Protein AF-A0A4D9D9A6-F1 (afdb_monomer)

Sequence (312 aa):
MAKYTTHWGSDTESYKSGAYDPDHGAHGRTNDDSNHGTYSTADRISDSGGYAAADDISDHSAYDAADYISDHSAYDAADGVSNDGAYDAAHSVSDGDAYDAADGVSNDGAYDAAHSVSDGDAYDAADGVSNDGAYDAAHSVSNDGAYNAADGVSNDGAYDAAHSVSNDGAYNAADGISNDGAYDAADGSSDHGSYSAADSISDHSAYDAADASSSRKSIAESECKASHIGWRVVKVNLFDFSRVGEIPFNSDENTLTSSVVLGNYAYFGTENSGIIVKVNLTDFTRVGNLTLNENERQLWTSVVSEDYAYFG

Mean predicted aligned error: 14.29 Å

Nearest PDB structures (foldseek):
  5awg-assembly2_F  TM=1.872E-01  e=7.764E+00  Escherichia coli K-12

Solvent-accessible surface area (backbone atoms only — not comparable to full-atom values): 13603 Å² total; per-residue (Å²): 134,89,79,91,80,83,87,83,85,87,80,82,79,82,86,78,82,78,83,91,51,100,87,55,79,62,75,44,76,52,85,57,101,50,106,54,54,39,45,15,44,12,79,50,75,39,84,51,59,55,62,27,42,7,63,42,78,33,86,35,27,15,38,8,32,7,33,29,40,18,67,20,35,20,34,16,29,3,37,10,32,17,46,53,19,7,36,6,31,6,32,18,36,14,58,22,34,13,34,10,30,4,37,7,33,17,41,55,19,7,36,6,30,5,32,16,35,14,55,24,37,12,35,14,31,4,37,7,33,17,44,50,21,8,37,5,30,4,38,22,35,13,52,32,36,8,40,21,34,3,38,5,34,14,44,52,20,7,37,6,32,3,35,21,37,14,44,48,23,5,39,17,31,4,40,5,34,8,48,48,20,8,35,6,31,3,35,9,33,15,56,45,27,9,30,7,30,7,41,3,34,7,52,38,42,37,42,47,44,35,39,34,42,36,78,68,43,52,42,57,41,61,48,58,46,40,50,66,68,31,47,59,55,71,43,63,41,81,90,79,71,42,83,73,49,70,41,73,34,55,89,74,54,34,58,75,51,19,61,48,72,59,91,60,31,38,38,35,23,11,29,83,56,14,30,37,38,35,32,34,63,85,82,64,41,82,74,51,72,46,77,52,59,96,90,50,48,47,16,58,39,50,50,74,56,93,99,43,75,49,71,68

Organism: NCBI:txid1027361

pLDDT: mean 84.29, std 19.03, range [24.72, 98.38]

Foldseek 3Di:
DDDDDDDDDDDDDDDDDDDDDPPDEDWDWDDDPDPEETETEFAEEEQDEDEHETEDEEQEEYATEYEYEYQEEYYYEFYYHYAHEYHTEYEYEYQYEYYYEFEYEYANEYHTEYEYEYQYEYEYEFEYEYAAEYATETEYEYAAEYAYEFEYEYANEYHTYAEYEYAAEFHEEYEYEYAHEYETEFEGEYAHEYETEYEYAYCDYYYYYFYTDYVHDYYYYYHYHHVYQADKDWDADPVVRHTDDIDGDDPLQDAFQEWDDDDQWIWTAHAPQRKIWIAGNVVGGTDGIDGDDPPNHGFNYWDDDDPDIDTD

Secondary structure (DSSP, 8-state):
----------------PPPP-TTS----EE---SSS-EEEEEEEEESS---EEEEEEESS-EEEEEEEEESS-EEEEEEEEESS-EEEEEEEEESS-EEEEEEEE-SS-EEEEE--EESS-EEEEEEEEESS-EEEEEEEEESSEEEEEEEEEESS-EEEEEEEEESSEEEEEEEEEESSEEEEEEEEEESS-EEEEE--EESSEEEEEEEEEESS-EEEEE--EE-----EEEEEETTTTEEEEEEE--TTS--EEEEEEETTEEEEEESSS-EEEEEETTTTEEEEEEEPPTT------EEEETTEEEE-

Radius of gyration: 27.76 Å; Cα contacts (8 Å, |Δi|>4): 1052; chains: 1; bounding box: 60×57×84 Å

Structure (mmCIF, N/CA/C/O backbone):
data_AF-A0A4D9D9A6-F1
#
_entry.id   AF-A0A4D9D9A6-F1
#
loop_
_atom_site.group_PDB
_atom_site.id
_atom_site.type_symbol
_atom_site.label_atom_id
_atom_site.label_alt_id
_atom_site.label_comp_id
_atom_site.label_asym_id
_atom_site.label_entity_id
_atom_site.label_seq_id
_atom_site.pdbx_PDB_ins_code
_atom_site.Cartn_x
_atom_site.Cartn_y
_atom_site.Cartn_z
_atom_site.occupancy
_atom_site.B_iso_or_equiv
_atom_site.auth_seq_id
_atom_site.auth_comp_id
_atom_site.auth_asym_id
_atom_site.auth_atom_id
_atom_site.pdbx_PDB_model_num
ATOM 1 N N . MET A 1 1 ? -20.606 -47.339 -29.663 1.00 36.47 1 MET A N 1
ATOM 2 C CA . MET A 1 1 ? -19.226 -46.873 -29.909 1.00 36.47 1 MET A CA 1
ATOM 3 C C . MET A 1 1 ? -19.274 -45.366 -30.034 1.00 36.47 1 MET A C 1
ATOM 5 O O . MET A 1 1 ? -19.842 -44.868 -30.997 1.00 36.47 1 MET A O 1
ATOM 9 N N . ALA A 1 2 ? -18.791 -44.672 -29.007 1.00 26.06 2 ALA A N 1
ATOM 10 C CA . ALA A 1 2 ? -18.658 -43.224 -28.994 1.00 26.06 2 ALA A CA 1
ATOM 11 C C . ALA A 1 2 ? -17.606 -42.782 -30.022 1.00 26.06 2 ALA A C 1
ATOM 13 O O . ALA A 1 2 ? -16.587 -43.455 -30.187 1.00 26.06 2 ALA A O 1
ATOM 14 N N . LYS A 1 3 ? -17.844 -41.653 -30.689 1.00 31.67 3 LYS A N 1
ATOM 15 C CA . LYS A 1 3 ? -16.796 -40.868 -31.341 1.00 31.67 3 LYS A CA 1
ATOM 16 C C . LYS A 1 3 ? -16.928 -39.440 -30.829 1.00 31.67 3 LYS A C 1
ATOM 18 O O . LYS A 1 3 ? -17.928 -38.779 -31.088 1.00 31.67 3 LYS A O 1
ATOM 23 N N . TYR A 1 4 ? -15.942 -39.045 -30.034 1.00 24.72 4 TYR A N 1
ATOM 24 C CA . TYR A 1 4 ? -15.684 -37.670 -29.637 1.00 24.72 4 TYR A CA 1
ATOM 25 C C . TYR A 1 4 ? -15.367 -36.844 -30.887 1.00 24.72 4 TYR A C 1
ATOM 27 O O . TYR A 1 4 ? -14.583 -37.289 -31.724 1.00 24.72 4 TYR A O 1
ATOM 35 N N . THR A 1 5 ? -15.942 -35.649 -30.986 1.00 27.83 5 THR A N 1
ATOM 36 C CA . THR A 1 5 ? -15.423 -34.596 -31.864 1.00 27.83 5 THR A CA 1
ATOM 37 C C . THR A 1 5 ? -15.458 -33.312 -31.056 1.00 27.83 5 THR A C 1
ATOM 39 O O . THR A 1 5 ? -16.532 -32.836 -30.695 1.00 27.83 5 THR A O 1
ATOM 42 N N . THR A 1 6 ? -14.276 -32.843 -30.674 1.00 29.12 6 THR A N 1
ATOM 43 C CA . THR A 1 6 ? -14.061 -31.615 -29.915 1.00 29.12 6 THR A CA 1
ATOM 44 C C . THR A 1 6 ? -14.067 -30.407 -30.848 1.00 29.12 6 THR A C 1
ATOM 46 O O . THR A 1 6 ? -13.734 -30.503 -32.027 1.00 29.12 6 THR A O 1
ATOM 49 N N . HIS A 1 7 ? -14.513 -29.307 -30.255 1.00 27.50 7 HIS A N 1
ATOM 50 C CA . HIS A 1 7 ? -14.745 -27.958 -30.756 1.00 27.50 7 HIS A CA 1
ATOM 51 C C . HIS A 1 7 ? -13.463 -27.260 -31.251 1.00 27.50 7 HIS A C 1
ATOM 53 O O . HIS A 1 7 ? -12.373 -27.678 -30.870 1.00 27.50 7 HIS A O 1
ATOM 59 N N . TRP A 1 8 ? -13.600 -26.229 -32.091 1.00 25.19 8 TRP A N 1
ATOM 60 C CA . TRP A 1 8 ? -13.258 -24.823 -31.791 1.00 25.19 8 TRP A CA 1
ATOM 61 C C . TRP A 1 8 ? -13.328 -23.997 -33.083 1.00 25.19 8 TRP A C 1
ATOM 63 O O . TRP A 1 8 ? -12.665 -24.301 -34.076 1.00 25.19 8 TRP A O 1
ATOM 73 N N . GLY A 1 9 ? -14.229 -23.010 -33.074 1.00 26.42 9 GLY A N 1
ATOM 74 C CA . GLY A 1 9 ? -14.357 -21.994 -34.110 1.00 26.42 9 GLY A CA 1
ATOM 75 C C . GLY A 1 9 ? -13.180 -21.028 -34.042 1.00 26.42 9 GLY A C 1
ATOM 76 O O . GLY A 1 9 ? -12.683 -20.713 -32.968 1.00 26.42 9 GLY A O 1
ATOM 77 N N . SER A 1 10 ? -12.708 -20.630 -35.214 1.00 29.02 10 SER A N 1
ATOM 78 C CA . SER A 1 10 ? -11.672 -19.628 -35.408 1.00 29.02 10 SER A CA 1
ATOM 79 C C . SER A 1 10 ? -12.307 -18.239 -35.385 1.00 29.02 10 SER A C 1
ATOM 81 O O . SER A 1 10 ? -12.843 -17.813 -36.411 1.00 29.02 10 SER A O 1
ATOM 83 N N . ASP A 1 11 ? -1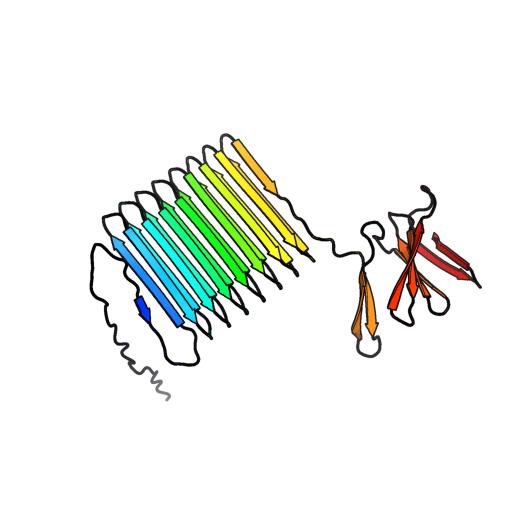2.231 -17.549 -34.252 1.00 27.45 11 ASP A N 1
ATOM 84 C CA . ASP A 1 11 ? -12.428 -16.103 -34.212 1.00 27.45 11 ASP A CA 1
ATOM 85 C C . ASP A 1 11 ? -11.071 -15.452 -34.492 1.00 27.45 11 ASP A C 1
ATOM 87 O O . ASP A 1 11 ? -10.109 -15.566 -33.738 1.00 27.45 11 ASP A O 1
ATOM 91 N N . THR A 1 12 ? -10.953 -14.888 -35.690 1.00 31.16 12 THR A N 1
ATOM 92 C CA . THR A 1 12 ? -9.795 -14.110 -36.125 1.00 31.16 12 THR A CA 1
ATOM 93 C C . THR A 1 12 ? -9.929 -12.695 -35.579 1.00 31.16 12 THR A C 1
ATOM 95 O O . THR A 1 12 ? -10.699 -11.907 -36.133 1.00 31.16 12 THR A O 1
ATOM 98 N N . GLU A 1 13 ? -9.173 -12.365 -34.537 1.00 29.00 13 GLU A N 1
ATOM 99 C CA . GLU A 1 13 ? -8.981 -10.983 -34.103 1.00 29.00 13 GLU A CA 1
ATOM 100 C C . GLU A 1 13 ? -8.089 -10.230 -35.098 1.00 29.00 13 GLU A C 1
ATOM 102 O O . GLU A 1 13 ? -7.047 -10.698 -35.563 1.00 29.00 13 GLU A O 1
ATOM 107 N N . SER A 1 14 ? -8.569 -9.056 -35.499 1.00 27.69 14 SER A N 1
ATOM 108 C CA . SER A 1 14 ? -7.925 -8.164 -36.453 1.00 27.69 14 SER A CA 1
ATOM 109 C C . SER A 1 14 ? -6.948 -7.253 -35.709 1.00 27.69 14 SER A C 1
ATOM 111 O O . SER A 1 14 ? -7.328 -6.153 -35.311 1.00 27.69 14 SER A O 1
ATOM 113 N N . TYR A 1 15 ? -5.681 -7.654 -35.601 1.00 28.83 15 TYR A N 1
ATOM 114 C CA . TYR A 1 15 ? -4.599 -6.759 -35.183 1.00 28.83 15 TYR A CA 1
ATOM 115 C C . TYR A 1 15 ? -4.476 -5.584 -36.165 1.00 28.83 15 TYR A C 1
ATOM 117 O O . TYR A 1 15 ? -4.043 -5.749 -37.309 1.00 28.83 15 TYR A O 1
ATOM 125 N N . LYS A 1 16 ? -4.868 -4.382 -35.735 1.00 30.52 16 LYS A N 1
ATOM 126 C CA . LYS A 1 16 ? -4.509 -3.135 -36.419 1.00 30.52 16 LYS A CA 1
ATOM 127 C C . LYS A 1 16 ? -3.295 -2.539 -35.717 1.00 30.52 16 LYS A C 1
ATOM 129 O O . LYS A 1 16 ? -3.432 -1.853 -34.717 1.00 30.52 16 LYS A O 1
ATOM 134 N N . SER A 1 17 ? -2.116 -2.792 -36.276 1.00 32.53 17 SER A N 1
ATOM 135 C CA . SER A 1 17 ? -0.867 -2.134 -35.893 1.00 32.53 17 SER A CA 1
ATOM 136 C C . SER A 1 17 ? -0.956 -0.623 -36.156 1.00 32.53 17 SER A C 1
ATOM 138 O O . SER A 1 17 ? -1.104 -0.209 -37.314 1.00 32.53 17 SER A O 1
ATOM 140 N N . GLY A 1 18 ? -0.868 0.191 -35.102 1.00 32.41 18 GLY A N 1
ATOM 141 C CA . GLY A 1 18 ? -0.602 1.629 -35.197 1.00 32.41 18 GLY A CA 1
ATOM 142 C C . GLY A 1 18 ? 0.789 1.897 -35.785 1.00 32.41 18 GLY A C 1
ATOM 143 O O . GLY A 1 18 ? 1.691 1.071 -35.672 1.00 32.41 18 GLY A O 1
ATOM 144 N N . ALA A 1 19 ? 0.941 3.013 -36.498 1.00 31.34 19 ALA A N 1
ATOM 145 C CA . ALA A 1 19 ? 2.149 3.359 -37.244 1.00 31.34 19 ALA A CA 1
ATOM 146 C C . ALA A 1 19 ? 3.283 3.886 -36.341 1.00 31.34 19 ALA A C 1
ATOM 148 O O . ALA A 1 19 ? 3.036 4.616 -35.390 1.00 31.34 19 ALA A O 1
ATOM 149 N N . TYR A 1 20 ? 4.514 3.535 -36.716 1.00 37.41 20 TYR A N 1
ATOM 150 C CA . TYR A 1 20 ? 5.794 3.890 -36.094 1.00 37.41 20 TYR A CA 1
ATOM 151 C C . TYR A 1 20 ? 6.149 5.380 -36.287 1.00 37.41 20 TYR A C 1
ATOM 153 O O . TYR A 1 20 ? 6.269 5.828 -37.432 1.00 37.41 20 TYR A O 1
ATOM 161 N N . ASP A 1 21 ? 6.371 6.114 -35.192 1.00 35.38 21 ASP A N 1
ATOM 162 C CA . ASP A 1 21 ? 7.047 7.422 -35.151 1.00 35.38 21 ASP A CA 1
ATOM 163 C C . ASP A 1 21 ? 8.218 7.325 -34.148 1.00 35.38 21 ASP A C 1
ATOM 165 O O . ASP A 1 21 ? 7.978 7.025 -32.981 1.00 35.38 21 ASP A O 1
ATOM 169 N N . PRO A 1 22 ? 9.485 7.495 -34.568 1.00 41.16 22 PRO A N 1
ATOM 170 C CA . PRO A 1 22 ? 10.644 7.283 -33.700 1.00 41.16 22 PRO A CA 1
ATOM 171 C C . PRO A 1 22 ? 10.884 8.393 -32.660 1.00 41.16 22 PRO A C 1
ATOM 173 O O . PRO A 1 22 ? 11.825 8.257 -31.888 1.00 41.16 22 PRO A O 1
ATOM 176 N N . ASP A 1 23 ? 10.078 9.463 -32.630 1.00 39.44 23 ASP A N 1
ATOM 177 C CA . ASP A 1 23 ? 10.219 10.569 -31.660 1.00 39.44 23 ASP A CA 1
ATOM 178 C C . ASP A 1 23 ? 9.015 10.715 -30.699 1.00 39.44 23 ASP A C 1
ATOM 180 O O . ASP A 1 23 ? 9.026 11.588 -29.830 1.00 39.44 23 ASP A O 1
ATOM 184 N N . HIS A 1 24 ? 7.979 9.868 -30.813 1.00 43.25 24 HIS A N 1
ATOM 185 C CA . HIS A 1 24 ? 6.792 9.908 -29.947 1.00 43.25 24 HIS A CA 1
ATOM 186 C C . HIS A 1 24 ? 6.209 8.504 -29.663 1.00 43.25 24 HIS A C 1
ATOM 188 O O . HIS A 1 24 ? 6.226 7.612 -30.505 1.00 43.25 24 HIS A O 1
ATOM 194 N N . GLY A 1 25 ? 5.706 8.317 -28.441 1.00 43.56 25 GLY A N 1
ATOM 195 C CA . GLY A 1 25 ? 5.284 7.065 -27.802 1.00 43.56 25 GLY A CA 1
ATOM 196 C C . GLY A 1 25 ? 4.244 6.253 -28.574 1.00 43.56 25 GLY A C 1
ATOM 197 O O . GLY A 1 25 ? 3.504 6.775 -29.405 1.00 43.56 25 GLY A O 1
ATOM 198 N N . ALA A 1 26 ? 4.192 4.950 -28.300 1.00 46.25 26 ALA A N 1
ATOM 199 C CA . ALA A 1 26 ? 3.296 4.002 -28.949 1.00 46.25 26 ALA A CA 1
ATOM 200 C C . ALA A 1 26 ? 2.201 3.665 -27.948 1.00 46.25 26 ALA A C 1
ATOM 202 O O . ALA A 1 26 ? 2.439 2.901 -27.026 1.00 46.25 26 ALA A O 1
ATOM 203 N N . HIS A 1 27 ? 1.024 4.246 -28.152 1.00 47.03 27 HIS A N 1
ATOM 204 C CA . HIS A 1 27 ? -0.168 3.942 -27.371 1.00 47.03 27 HIS A CA 1
ATOM 205 C C . HIS A 1 27 ? -0.993 2.891 -28.129 1.00 47.03 27 HIS A C 1
ATOM 207 O O . HIS A 1 27 ? -1.500 3.169 -29.224 1.00 47.03 27 HIS A O 1
ATOM 213 N N . GLY A 1 28 ? -1.101 1.680 -27.582 1.00 46.22 28 GLY A N 1
ATOM 214 C CA . GLY A 1 28 ? -1.938 0.603 -28.108 1.00 46.22 28 GLY A CA 1
ATOM 215 C C . GLY A 1 28 ? -3.230 0.465 -27.306 1.00 46.22 28 GLY A C 1
ATOM 216 O O . GLY A 1 28 ? -3.273 -0.320 -26.374 1.00 46.22 28 GLY A O 1
ATOM 217 N N . ARG A 1 29 ? -4.292 1.196 -27.678 1.00 46.06 29 ARG A N 1
ATOM 218 C CA . ARG A 1 29 ? -5.624 1.051 -27.057 1.00 46.06 29 ARG A CA 1
ATOM 219 C C . ARG A 1 29 ? -6.496 0.067 -27.830 1.00 46.06 29 ARG A C 1
ATOM 221 O O . ARG A 1 29 ? -6.728 0.267 -29.030 1.00 46.06 29 ARG A O 1
ATOM 228 N N . THR A 1 30 ? -7.038 -0.943 -27.152 1.00 49.41 30 THR A N 1
ATOM 229 C CA . THR A 1 30 ? -8.137 -1.766 -27.673 1.00 49.41 30 THR A CA 1
ATOM 230 C C . THR A 1 30 ? -9.400 -1.533 -26.851 1.00 49.41 30 THR A C 1
ATOM 232 O O . THR A 1 30 ? -9.606 -2.160 -25.821 1.00 49.41 30 THR A O 1
ATOM 235 N N . ASN A 1 31 ? -10.276 -0.646 -27.330 1.00 44.31 31 ASN A N 1
ATOM 236 C CA . ASN A 1 31 ? -11.609 -0.476 -26.754 1.00 44.31 31 ASN A CA 1
ATOM 237 C C . ASN A 1 31 ? -12.503 -1.635 -27.228 1.00 44.31 31 ASN A C 1
ATOM 239 O O . ASN A 1 31 ? -12.842 -1.696 -28.415 1.00 44.31 31 ASN A O 1
ATOM 243 N N . ASP A 1 32 ? -12.899 -2.534 -26.327 1.00 44.94 32 ASP A N 1
ATOM 244 C CA . ASP A 1 32 ? -14.045 -3.416 -26.556 1.00 44.94 32 ASP A CA 1
ATOM 245 C C . ASP A 1 32 ? -15.310 -2.677 -26.078 1.00 44.94 32 ASP A C 1
ATOM 247 O O . ASP A 1 32 ? -15.463 -2.393 -24.895 1.00 44.94 32 ASP A O 1
ATOM 251 N N . ASP A 1 33 ? -16.214 -2.318 -26.998 1.00 45.84 33 ASP A N 1
ATOM 252 C CA . ASP A 1 33 ? -17.513 -1.661 -26.726 1.00 45.84 33 ASP A CA 1
ATOM 253 C C . ASP A 1 33 ? -18.531 -2.637 -26.075 1.00 45.84 33 ASP A C 1
ATOM 255 O O . ASP A 1 33 ? -19.725 -2.666 -26.403 1.00 45.84 33 ASP A O 1
ATOM 259 N N . SER A 1 34 ? -18.064 -3.480 -25.160 1.00 48.69 34 SER A N 1
ATOM 260 C CA . SER A 1 34 ? -18.838 -4.509 -24.477 1.00 48.69 34 SER A CA 1
ATOM 261 C C . SER A 1 34 ? -18.836 -4.221 -22.976 1.00 48.69 34 SER A C 1
ATOM 263 O O . SER A 1 34 ? -17.950 -3.559 -22.469 1.00 48.69 34 SER A O 1
ATOM 265 N N . ASN A 1 35 ? -19.842 -4.697 -22.244 1.00 52.25 35 ASN A N 1
ATOM 266 C CA . ASN A 1 35 ? -20.004 -4.566 -20.784 1.00 52.25 35 ASN A CA 1
ATOM 267 C C . ASN A 1 35 ? -18.933 -5.375 -19.996 1.00 52.25 35 ASN A C 1
ATOM 269 O O . ASN A 1 35 ? -19.265 -6.193 -19.138 1.00 52.25 35 ASN A O 1
ATOM 273 N N . HIS A 1 36 ? -17.671 -5.234 -20.383 1.00 64.31 36 HIS A N 1
ATOM 274 C CA . HIS A 1 36 ? -16.475 -5.938 -19.943 1.00 64.31 36 HIS A CA 1
ATOM 275 C C . HIS A 1 36 ? -15.321 -4.924 -19.925 1.00 64.31 36 HIS A C 1
ATOM 277 O O . HIS A 1 36 ? -15.386 -3.923 -20.633 1.00 64.31 36 HIS A O 1
ATOM 283 N N . GLY A 1 37 ? -14.316 -5.153 -19.076 1.00 71.25 37 GLY A N 1
ATOM 284 C CA . GLY A 1 37 ? -13.206 -4.218 -18.883 1.00 71.25 37 GLY A CA 1
ATOM 285 C C . GLY A 1 37 ? -12.420 -3.890 -20.157 1.00 71.25 37 GLY A C 1
ATOM 286 O O . GLY A 1 37 ? -12.541 -4.573 -21.177 1.00 71.25 37 GLY A O 1
ATOM 287 N N . THR A 1 38 ? -11.622 -2.833 -20.086 1.00 82.25 38 THR A N 1
ATOM 288 C CA . THR A 1 38 ? -10.798 -2.320 -21.180 1.00 82.25 38 THR A CA 1
ATOM 289 C C . THR A 1 38 ? -9.329 -2.697 -20.986 1.00 82.25 38 THR A C 1
ATOM 291 O O . THR A 1 38 ? -8.916 -3.025 -19.879 1.00 82.25 38 THR A O 1
ATOM 294 N N . TYR A 1 39 ? -8.565 -2.719 -22.082 1.00 84.69 39 TYR A N 1
ATOM 295 C CA . TYR A 1 39 ? -7.166 -3.149 -22.084 1.00 84.69 39 TYR A CA 1
ATOM 296 C C . TYR A 1 39 ? -6.299 -2.157 -22.872 1.00 84.69 39 TYR A C 1
ATOM 298 O O . TYR A 1 39 ? -6.564 -1.913 -24.063 1.00 84.69 39 TYR A O 1
ATOM 306 N N . SER A 1 40 ? -5.236 -1.656 -22.243 1.00 87.44 40 SER A N 1
ATOM 307 C CA . SER A 1 40 ? -4.168 -0.877 -22.877 1.00 87.44 40 SER A CA 1
ATOM 308 C C . SER A 1 40 ? -2.847 -1.614 -22.702 1.00 87.44 40 SER A C 1
ATOM 310 O O . SER A 1 40 ? -2.479 -2.014 -21.605 1.00 87.44 40 SER A O 1
ATOM 312 N N . THR A 1 41 ? -2.123 -1.836 -23.796 1.00 88.31 41 THR A N 1
ATOM 313 C CA . THR A 1 41 ? -0.840 -2.554 -23.736 1.00 88.31 41 THR A CA 1
ATOM 314 C C . THR A 1 41 ? 0.219 -1.854 -24.568 1.00 88.31 41 THR A C 1
ATOM 316 O O . THR A 1 41 ? -0.051 -1.471 -25.717 1.00 88.31 41 THR A O 1
ATOM 319 N N . ALA A 1 42 ? 1.432 -1.752 -24.035 1.00 88.62 42 ALA A N 1
ATOM 320 C CA . ALA A 1 42 ? 2.583 -1.174 -24.707 1.00 88.62 42 ALA A CA 1
ATOM 321 C C . ALA A 1 42 ? 3.818 -2.081 -24.569 1.00 88.62 42 ALA A C 1
ATOM 323 O O . ALA A 1 42 ? 4.606 -1.918 -23.651 1.00 88.62 42 ALA A O 1
ATOM 324 N N . ASP A 1 43 ? 4.019 -2.972 -25.545 1.00 90.06 43 ASP A N 1
ATOM 325 C CA . ASP A 1 43 ? 5.186 -3.866 -25.586 1.00 90.06 43 ASP A CA 1
ATOM 326 C C . ASP A 1 43 ? 6.255 -3.347 -26.556 1.00 90.06 43 ASP A C 1
ATOM 328 O O . ASP A 1 43 ? 5.969 -3.035 -27.726 1.00 90.06 43 ASP A O 1
ATOM 332 N N . ARG A 1 44 ? 7.514 -3.296 -26.116 1.00 84.56 44 ARG A N 1
ATOM 333 C CA . ARG A 1 44 ? 8.633 -2.775 -26.906 1.00 84.56 44 ARG A CA 1
ATOM 334 C C . ARG A 1 44 ? 9.926 -3.571 -26.685 1.00 84.56 44 ARG A C 1
ATOM 336 O O . ARG A 1 44 ? 10.222 -4.068 -25.610 1.00 84.56 44 ARG A O 1
ATOM 343 N N . ILE A 1 45 ? 10.739 -3.655 -27.739 1.00 88.00 45 ILE A N 1
ATOM 344 C CA . ILE A 1 45 ? 12.114 -4.175 -27.682 1.00 88.00 45 ILE A CA 1
ATOM 345 C C . ILE A 1 45 ? 12.987 -3.271 -28.552 1.00 88.00 45 ILE A C 1
ATOM 347 O O . ILE A 1 45 ? 12.625 -3.012 -29.706 1.00 88.00 45 ILE A O 1
ATOM 351 N N . SER A 1 46 ? 14.107 -2.775 -28.027 1.00 84.44 46 SER A N 1
ATOM 352 C CA . SER A 1 46 ? 14.926 -1.769 -28.715 1.00 84.44 46 SER A CA 1
ATOM 353 C C . SER A 1 46 ? 16.406 -1.820 -28.333 1.00 84.44 46 SER A C 1
ATOM 355 O O . SER A 1 46 ? 16.755 -1.976 -27.176 1.00 84.44 46 SER A O 1
ATOM 357 N N . ASP A 1 47 ? 17.298 -1.558 -29.290 1.00 84.19 47 ASP A N 1
ATOM 358 C CA . ASP A 1 47 ? 18.743 -1.432 -29.021 1.00 84.19 47 ASP A CA 1
ATOM 359 C C . ASP A 1 47 ? 19.121 -0.024 -28.493 1.00 84.19 47 ASP A C 1
ATOM 361 O O . ASP A 1 47 ? 20.297 0.307 -28.324 1.00 84.19 47 ASP A O 1
ATOM 365 N N . SER A 1 48 ? 18.135 0.857 -28.310 1.00 84.06 48 SER A N 1
ATOM 366 C CA . SER A 1 48 ? 18.300 2.237 -27.842 1.00 84.06 48 SER A CA 1
ATOM 367 C C . SER A 1 48 ? 17.296 2.576 -26.753 1.00 84.06 48 SER A C 1
ATOM 369 O O . SER A 1 48 ? 16.173 2.078 -26.791 1.00 84.06 48 SER A O 1
ATOM 371 N N . GLY A 1 49 ? 17.656 3.505 -25.864 1.00 78.94 49 GLY A N 1
ATOM 372 C CA . GLY A 1 49 ? 16.771 3.905 -24.775 1.00 78.94 49 GLY A CA 1
ATOM 373 C C . GLY A 1 49 ? 15.455 4.509 -25.264 1.00 78.94 49 GLY A C 1
ATOM 374 O O . GLY A 1 49 ? 15.389 5.106 -26.343 1.00 78.94 49 GLY A O 1
ATOM 375 N N . GLY A 1 50 ? 14.397 4.324 -24.484 1.00 82.19 50 GLY A N 1
ATOM 376 C CA . GLY A 1 50 ? 13.032 4.676 -24.872 1.00 82.19 50 GLY A CA 1
ATOM 377 C C . GLY A 1 50 ? 12.038 4.445 -23.741 1.00 82.19 50 GLY A C 1
ATOM 378 O O . GLY A 1 50 ? 12.452 4.203 -22.618 1.00 82.19 50 GLY A O 1
ATOM 379 N N . TYR A 1 51 ? 10.747 4.552 -24.045 1.00 85.75 51 TYR A N 1
ATOM 380 C CA . TYR A 1 51 ? 9.686 4.499 -23.039 1.00 85.75 51 TYR A CA 1
ATOM 381 C C . TYR A 1 51 ? 8.469 3.701 -23.521 1.00 85.75 51 TYR A C 1
ATOM 383 O O . TYR A 1 51 ? 8.087 3.886 -24.680 1.00 85.75 51 TYR A O 1
ATOM 391 N N . ALA A 1 52 ? 7.834 2.861 -22.708 1.00 89.31 52 ALA A N 1
ATOM 392 C CA . ALA A 1 52 ? 6.505 2.312 -22.985 1.00 89.31 52 ALA A CA 1
ATOM 393 C C . ALA A 1 52 ? 5.478 2.887 -21.997 1.00 89.31 52 ALA A C 1
ATOM 395 O O . ALA A 1 52 ? 5.800 3.205 -20.863 1.00 89.31 52 ALA A O 1
ATOM 396 N N . ALA A 1 53 ? 4.255 3.134 -22.468 1.00 91.00 53 ALA A N 1
ATOM 397 C CA . ALA A 1 53 ? 3.204 3.721 -21.639 1.00 91.00 53 ALA A CA 1
ATOM 398 C C . ALA A 1 53 ? 1.842 3.154 -22.036 1.00 91.00 53 ALA A C 1
ATOM 400 O O . ALA A 1 53 ? 1.469 3.216 -23.221 1.00 91.00 53 ALA A O 1
ATOM 401 N N . ALA A 1 54 ? 1.122 2.618 -21.060 1.00 89.75 54 ALA A N 1
ATOM 402 C CA . ALA A 1 54 ? -0.215 2.076 -21.204 1.00 89.75 54 ALA A CA 1
ATOM 403 C C . ALA A 1 54 ? -1.159 2.806 -20.246 1.00 89.75 54 ALA A C 1
ATOM 405 O O . ALA A 1 54 ? -1.002 2.698 -19.044 1.00 89.75 54 ALA A O 1
ATOM 406 N N . ASP A 1 55 ? -2.142 3.529 -20.790 1.00 89.50 55 ASP A N 1
ATOM 407 C CA . ASP A 1 55 ? -3.106 4.252 -19.950 1.00 89.50 55 ASP A CA 1
ATOM 408 C C . ASP A 1 55 ? -4.533 4.085 -20.461 1.00 89.50 55 ASP A C 1
ATOM 410 O O . ASP A 1 55 ? -4.795 4.269 -21.675 1.00 89.50 55 ASP A O 1
ATOM 414 N N . ASP A 1 56 ? -5.455 3.859 -19.527 1.00 82.44 56 ASP A N 1
ATOM 415 C CA . ASP A 1 56 ? -6.877 3.745 -19.799 1.00 82.44 56 ASP A CA 1
ATOM 416 C C . ASP A 1 56 ? -7.798 4.304 -18.703 1.00 82.44 56 ASP A C 1
ATOM 418 O O . ASP A 1 56 ? -7.467 4.452 -17.530 1.00 82.44 56 ASP A O 1
ATOM 422 N N . ILE A 1 57 ? -9.010 4.670 -19.125 1.00 86.94 57 ILE A N 1
ATOM 423 C CA . ILE A 1 57 ? -10.070 5.149 -18.234 1.00 86.94 57 ILE A CA 1
ATOM 424 C C . ILE A 1 57 ? -11.360 4.431 -18.598 1.00 86.94 57 ILE A C 1
ATOM 426 O O . ILE A 1 57 ? -11.871 4.584 -19.713 1.00 86.94 57 ILE A O 1
ATOM 430 N N . SER A 1 58 ? -11.934 3.719 -17.634 1.00 85.12 58 SER A N 1
ATOM 431 C CA . SER A 1 58 ? -13.077 2.844 -17.859 1.00 85.12 58 SER A CA 1
ATOM 432 C C . SER A 1 58 ? -14.155 2.988 -16.787 1.00 85.12 58 SER A C 1
ATOM 434 O O . SER A 1 58 ? -13.891 3.164 -15.602 1.00 85.12 58 SER A O 1
ATOM 436 N N . ASP A 1 59 ? -15.417 2.888 -17.210 1.00 84.56 59 ASP A N 1
ATOM 437 C CA . ASP A 1 59 ? -16.542 2.727 -16.279 1.00 84.56 59 ASP A CA 1
ATOM 438 C C . ASP A 1 59 ? -16.638 1.286 -15.742 1.00 84.56 59 ASP A C 1
ATOM 440 O O . ASP A 1 59 ? -17.418 1.033 -14.827 1.00 84.56 59 ASP A O 1
ATOM 444 N N . HIS A 1 60 ? -15.868 0.367 -16.328 1.00 86.38 60 HIS A N 1
ATOM 445 C CA . HIS A 1 60 ? -15.664 -1.023 -15.924 1.00 86.38 60 HIS A CA 1
ATOM 446 C C . HIS A 1 60 ? -14.187 -1.232 -15.585 1.00 86.38 60 HIS A C 1
ATOM 448 O O . HIS A 1 60 ? -13.448 -0.255 -15.520 1.00 86.38 60 HIS A O 1
ATOM 454 N N . SER A 1 61 ? -13.722 -2.466 -15.378 1.00 88.38 61 SER A N 1
ATOM 455 C CA . SER A 1 61 ? -12.304 -2.713 -15.078 1.00 88.38 61 SER A CA 1
ATOM 456 C C . SER A 1 61 ? -11.373 -2.135 -16.159 1.00 88.38 61 SER A C 1
ATOM 458 O O . SER A 1 61 ? -11.719 -2.185 -17.341 1.00 88.38 61 SER A O 1
ATOM 460 N N . ALA A 1 62 ? -10.227 -1.592 -15.759 1.00 89.94 62 ALA A N 1
ATOM 461 C CA . ALA A 1 62 ? -9.128 -1.156 -16.618 1.00 89.94 62 ALA A CA 1
ATOM 462 C C . ALA A 1 62 ? -7.933 -2.093 -16.397 1.00 89.94 62 ALA A C 1
ATOM 464 O O . ALA A 1 62 ? -7.700 -2.531 -15.272 1.00 89.94 62 ALA A O 1
ATOM 465 N N . TYR A 1 63 ? -7.243 -2.455 -17.475 1.00 91.62 63 TYR A N 1
ATOM 466 C CA . TYR A 1 63 ? -6.098 -3.360 -17.455 1.00 91.62 63 TYR A CA 1
ATOM 467 C C . TYR A 1 63 ? -4.979 -2.763 -18.303 1.00 91.62 63 TYR A C 1
ATOM 469 O O . TYR A 1 63 ? -5.008 -2.906 -19.534 1.00 91.62 63 TYR A O 1
ATOM 477 N N . ASP A 1 64 ? -4.000 -2.142 -17.653 1.00 93.38 64 ASP A N 1
ATOM 478 C CA . ASP A 1 64 ? -2.926 -1.432 -18.332 1.00 93.38 64 ASP A CA 1
ATOM 479 C C . ASP A 1 64 ? -1.576 -2.117 -18.103 1.00 93.38 64 ASP A C 1
ATOM 481 O O . ASP A 1 64 ? -1.200 -2.472 -16.990 1.00 93.38 64 ASP A O 1
ATOM 485 N N . ALA A 1 65 ? -0.856 -2.394 -19.194 1.00 94.50 65 ALA A N 1
ATOM 486 C CA . ALA A 1 65 ? 0.417 -3.106 -19.133 1.00 94.50 65 ALA A CA 1
ATOM 487 C C . ALA A 1 65 ? 1.472 -2.506 -20.067 1.00 94.50 65 ALA A C 1
ATOM 489 O O . ALA A 1 65 ? 1.260 -2.407 -21.280 1.00 94.50 65 ALA A O 1
ATOM 490 N N . ALA A 1 66 ? 2.632 -2.162 -19.520 1.00 93.69 66 ALA A N 1
ATOM 491 C CA . ALA A 1 66 ? 3.799 -1.699 -20.260 1.00 93.69 66 ALA A CA 1
ATOM 492 C C . ALA A 1 66 ? 4.975 -2.670 -20.054 1.00 93.69 66 ALA A C 1
ATOM 494 O O . ALA A 1 66 ? 5.264 -3.056 -18.924 1.00 93.69 66 ALA A O 1
ATOM 495 N N . ASP A 1 67 ? 5.609 -3.092 -21.152 1.00 94.56 67 ASP A N 1
ATOM 496 C CA . ASP A 1 67 ? 6.777 -3.986 -21.141 1.00 94.56 67 ASP A CA 1
ATOM 497 C C . ASP A 1 67 ? 7.842 -3.486 -22.125 1.00 94.56 67 ASP A C 1
ATOM 499 O O . ASP A 1 67 ? 7.595 -3.387 -23.339 1.00 94.56 67 ASP A O 1
ATOM 503 N N . TYR A 1 68 ? 9.043 -3.193 -21.626 1.00 90.06 68 TYR A N 1
ATOM 504 C CA . TYR A 1 68 ? 10.144 -2.699 -22.433 1.00 90.06 68 TYR A CA 1
ATOM 505 C C . TYR A 1 68 ? 11.488 -3.350 -22.132 1.00 90.06 68 TYR A C 1
ATOM 507 O O . TYR A 1 68 ? 12.092 -3.211 -21.070 1.00 90.06 68 TYR A O 1
ATOM 515 N N . ILE A 1 69 ? 12.038 -3.983 -23.169 1.00 92.12 69 ILE A N 1
ATOM 516 C CA . ILE A 1 69 ? 13.380 -4.565 -23.140 1.00 92.12 69 ILE A CA 1
ATOM 517 C C . ILE A 1 69 ? 14.337 -3.703 -23.963 1.00 92.12 69 ILE A C 1
ATOM 519 O O . ILE A 1 69 ? 14.089 -3.449 -25.150 1.00 92.12 69 ILE A O 1
ATOM 523 N N . SER A 1 70 ? 15.457 -3.289 -23.368 1.00 90.69 70 SER A N 1
ATOM 524 C CA . SER A 1 70 ? 16.415 -2.405 -24.026 1.00 90.69 70 SER A CA 1
ATOM 525 C C . SER A 1 70 ? 17.886 -2.663 -23.671 1.00 90.69 70 SER A C 1
ATOM 527 O O . SER A 1 70 ? 18.243 -2.897 -22.526 1.00 90.69 70 SER A O 1
ATOM 529 N N . ASP A 1 71 ? 18.783 -2.527 -24.656 1.00 91.06 71 ASP A N 1
ATOM 530 C CA . ASP A 1 71 ? 20.251 -2.560 -24.447 1.00 91.06 71 ASP A CA 1
ATOM 531 C C . ASP A 1 71 ? 20.795 -1.227 -23.852 1.00 91.06 71 ASP A C 1
ATOM 533 O O . ASP A 1 71 ? 21.998 -0.986 -23.757 1.00 91.06 71 ASP A O 1
ATOM 537 N N . HIS A 1 72 ? 19.900 -0.293 -23.542 1.00 91.38 72 HIS A N 1
ATOM 538 C CA . HIS A 1 72 ? 20.123 1.022 -22.928 1.00 91.38 72 HIS A CA 1
ATOM 539 C C . HIS A 1 72 ? 18.944 1.311 -21.985 1.00 91.38 72 HIS A C 1
ATOM 541 O O . HIS A 1 72 ? 18.046 0.488 -21.888 1.00 91.38 72 HIS A O 1
ATOM 547 N N . SER A 1 73 ? 18.859 2.500 -21.382 1.00 91.94 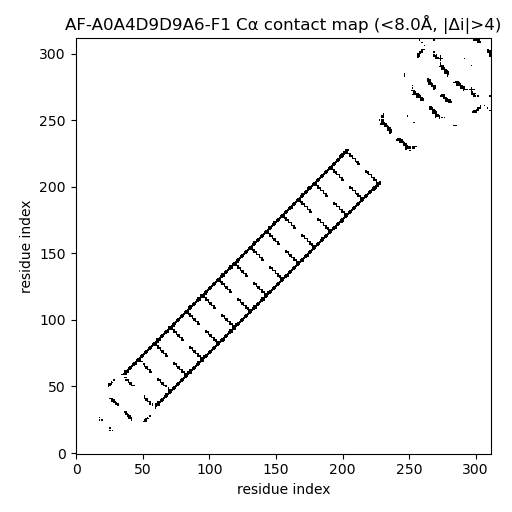73 SER A N 1
ATOM 548 C CA . SER A 1 73 ? 17.816 2.788 -20.391 1.00 91.94 73 SER A CA 1
ATOM 549 C C . SER A 1 73 ? 16.368 2.537 -20.857 1.00 91.94 73 SER A C 1
ATOM 551 O O . SER A 1 73 ? 15.994 2.940 -21.965 1.00 91.94 73 SER A O 1
ATOM 553 N N . ALA A 1 74 ? 15.561 1.928 -19.989 1.00 92.88 74 ALA A N 1
ATOM 554 C CA . ALA A 1 74 ? 14.152 1.593 -20.195 1.00 92.88 74 ALA A CA 1
ATOM 555 C C . ALA A 1 74 ? 13.256 2.348 -19.197 1.00 92.88 74 ALA A C 1
ATOM 557 O O . ALA A 1 74 ? 13.699 2.660 -18.092 1.00 92.88 74 ALA A O 1
ATOM 558 N N . TYR A 1 75 ? 12.041 2.696 -19.628 1.00 93.50 75 TYR A N 1
ATOM 559 C CA . TYR A 1 75 ? 11.081 3.479 -18.851 1.00 93.50 75 TYR A CA 1
ATOM 560 C C . TYR A 1 75 ? 9.658 3.001 -19.151 1.00 93.50 75 TYR A C 1
ATOM 562 O O . TYR A 1 75 ? 9.166 3.306 -20.241 1.00 93.50 75 TYR A O 1
ATOM 570 N N . ASP A 1 76 ? 8.991 2.349 -18.207 1.00 93.44 76 ASP A N 1
ATOM 571 C CA . ASP A 1 76 ? 7.615 1.888 -18.376 1.00 93.44 76 ASP A CA 1
ATOM 572 C C . ASP A 1 76 ? 6.652 2.536 -17.387 1.00 93.44 76 ASP A C 1
ATOM 574 O O . ASP A 1 76 ? 6.981 2.786 -16.230 1.00 93.44 76 ASP A O 1
ATOM 578 N N . ALA A 1 77 ? 5.453 2.844 -17.875 1.00 94.94 77 ALA A N 1
ATOM 579 C CA . ALA A 1 77 ? 4.364 3.393 -17.079 1.00 94.94 77 ALA A CA 1
ATOM 580 C C . ALA A 1 77 ? 3.042 2.702 -17.430 1.00 94.94 77 ALA A C 1
ATOM 582 O O . ALA A 1 77 ? 2.728 2.538 -18.617 1.00 94.94 77 ALA A O 1
ATOM 583 N N . ALA A 1 78 ? 2.280 2.311 -16.416 1.00 95.38 78 ALA A N 1
ATOM 584 C CA . ALA A 1 78 ? 0.933 1.781 -16.559 1.00 95.38 78 ALA A CA 1
ATOM 585 C C . ALA A 1 78 ? -0.020 2.547 -15.630 1.00 95.38 78 ALA A C 1
ATOM 587 O O . ALA A 1 78 ? 0.160 2.495 -14.420 1.00 95.38 78 ALA A O 1
ATOM 588 N N . ASP A 1 79 ? -1.015 3.234 -16.198 1.00 94.69 79 ASP A N 1
ATOM 589 C CA . ASP A 1 79 ? -1.893 4.145 -15.452 1.00 94.69 79 ASP A CA 1
ATOM 590 C C . ASP A 1 79 ? -3.380 3.856 -15.736 1.00 94.69 79 ASP A C 1
ATOM 592 O O . ASP A 1 79 ? -3.907 4.241 -16.793 1.00 94.69 79 ASP A O 1
ATOM 596 N N . GLY A 1 80 ? -4.090 3.278 -14.767 1.00 90.56 80 GLY A N 1
ATOM 597 C CA . GLY A 1 80 ? -5.475 2.843 -14.919 1.00 90.56 80 GLY A CA 1
ATOM 598 C C . GLY A 1 80 ? -6.456 3.576 -14.009 1.00 90.56 80 GLY A C 1
ATOM 599 O O . GLY A 1 80 ? -6.284 3.702 -12.798 1.00 90.56 80 GLY A O 1
ATOM 600 N N . VAL A 1 81 ? -7.580 4.035 -14.574 1.00 92.31 81 VAL A N 1
ATOM 601 C CA . VAL A 1 81 ? -8.698 4.587 -13.783 1.00 92.31 81 VAL A CA 1
ATOM 602 C C . VAL A 1 81 ? -9.993 3.843 -14.073 1.00 92.31 81 VAL A C 1
ATOM 604 O O . VAL A 1 81 ? -10.472 3.817 -15.208 1.00 92.31 81 VAL A O 1
ATOM 607 N N . SER A 1 82 ? -10.619 3.295 -13.033 1.00 92.19 82 SER A N 1
ATOM 608 C CA . SER A 1 82 ? -11.787 2.426 -13.155 1.00 92.19 82 SER A CA 1
ATOM 609 C C . SER A 1 82 ? -12.863 2.682 -12.092 1.00 92.19 82 SER A C 1
ATOM 611 O O . SER A 1 82 ? -12.594 3.220 -11.023 1.00 92.19 82 SER A O 1
ATOM 613 N N . ASN A 1 83 ? -14.108 2.262 -12.350 1.00 87.12 83 ASN A N 1
ATOM 614 C CA . ASN A 1 83 ? -15.078 2.055 -11.269 1.00 87.12 83 ASN A CA 1
ATOM 615 C C . ASN A 1 83 ? -15.031 0.635 -10.676 1.00 87.12 83 ASN A C 1
ATOM 617 O O . ASN A 1 83 ? -15.295 0.512 -9.488 1.00 87.12 83 ASN A O 1
ATOM 621 N N . ASP A 1 84 ? -14.719 -0.402 -11.463 1.00 88.38 84 ASP A N 1
ATOM 622 C CA . ASP A 1 84 ? -14.828 -1.817 -11.051 1.00 88.38 84 ASP A CA 1
ATOM 623 C C . ASP A 1 84 ? -13.461 -2.457 -10.697 1.00 88.38 84 ASP A C 1
ATOM 625 O O . ASP A 1 84 ? -13.412 -3.505 -10.064 1.00 88.38 84 ASP A O 1
ATOM 629 N N . GLY A 1 85 ? -12.332 -1.915 -11.156 1.00 90.19 85 GLY A N 1
ATOM 630 C CA . GLY A 1 85 ? -11.001 -2.477 -10.889 1.00 90.19 85 GLY A CA 1
ATOM 631 C C . GLY A 1 85 ? -9.920 -1.877 -11.785 1.00 90.19 85 GLY A C 1
ATOM 632 O O . GLY A 1 85 ? -10.071 -1.959 -13.000 1.00 90.19 85 GLY A O 1
ATOM 633 N N . ALA A 1 86 ? -8.864 -1.300 -11.217 1.00 95.56 86 ALA A N 1
ATOM 634 C CA . ALA A 1 86 ? -7.658 -0.886 -11.939 1.00 95.56 86 ALA A CA 1
ATOM 635 C C . ALA A 1 86 ? -6.569 -1.949 -11.727 1.00 95.56 86 ALA A C 1
ATOM 637 O O . ALA A 1 86 ? -6.470 -2.506 -10.630 1.00 95.56 86 ALA A O 1
ATOM 638 N N . TYR A 1 87 ? -5.853 -2.303 -12.790 1.00 96.75 87 TYR A N 1
ATOM 639 C CA . TYR A 1 87 ? -4.894 -3.404 -12.809 1.00 96.75 87 TYR A CA 1
ATOM 640 C C . TYR A 1 87 ? -3.708 -3.006 -13.677 1.00 96.75 87 TYR A C 1
ATOM 642 O O . TYR A 1 87 ? -3.723 -3.274 -14.886 1.00 96.75 87 TYR A O 1
ATOM 650 N N . ASP A 1 88 ? -2.701 -2.413 -13.048 1.00 97.69 88 ASP A N 1
ATOM 651 C CA . ASP A 1 88 ? -1.652 -1.702 -13.759 1.00 97.69 88 ASP A CA 1
ATOM 652 C C . ASP A 1 88 ? -0.292 -2.367 -13.527 1.00 97.69 88 ASP A C 1
ATOM 654 O O . ASP A 1 88 ? 0.092 -2.718 -12.410 1.00 97.69 88 ASP A O 1
ATOM 658 N N . ALA A 1 89 ? 0.422 -2.648 -14.618 1.00 97.69 89 ALA A N 1
ATOM 659 C CA . ALA A 1 89 ? 1.675 -3.392 -14.581 1.00 97.69 89 ALA A CA 1
ATOM 660 C C . ALA A 1 89 ? 2.739 -2.782 -15.500 1.00 97.69 89 ALA A C 1
ATOM 662 O O . ALA A 1 89 ? 2.573 -2.760 -16.720 1.00 97.69 89 ALA A O 1
ATOM 663 N N . ALA A 1 90 ? 3.866 -2.369 -14.930 1.00 97.25 90 ALA A N 1
ATOM 664 C CA . ALA A 1 90 ? 5.029 -1.877 -15.665 1.00 97.25 90 ALA A CA 1
ATOM 665 C C . ALA A 1 90 ? 6.231 -2.810 -15.458 1.00 97.25 90 ALA A C 1
ATOM 667 O O . ALA A 1 90 ? 6.488 -3.263 -14.339 1.00 97.25 90 ALA A O 1
ATOM 668 N N . HIS A 1 91 ? 6.936 -3.146 -16.542 1.00 97.50 91 HIS A N 1
ATOM 669 C CA . HIS A 1 91 ? 8.037 -4.103 -16.499 1.00 97.50 91 HIS A CA 1
ATOM 670 C C . HIS A 1 91 ? 9.155 -3.793 -17.504 1.00 97.50 91 HIS A C 1
ATOM 672 O O . HIS A 1 91 ? 9.058 -4.107 -18.692 1.00 97.50 91 HIS A O 1
ATOM 678 N N . SER A 1 92 ? 10.298 -3.353 -16.992 1.00 95.31 92 SER A N 1
ATOM 679 C CA . SER A 1 92 ? 11.491 -3.057 -17.778 1.00 95.31 92 SER A CA 1
ATOM 680 C C . SER A 1 92 ? 12.608 -4.085 -17.596 1.00 95.31 92 SER A C 1
ATOM 682 O O . SER A 1 92 ? 12.920 -4.549 -16.496 1.00 95.31 92 SER A O 1
ATOM 684 N N . VAL A 1 93 ? 13.329 -4.369 -18.687 1.00 95.81 93 VAL A N 1
ATOM 685 C CA . VAL A 1 93 ? 14.636 -5.051 -18.649 1.00 95.81 93 VAL A CA 1
ATOM 686 C C . VAL A 1 93 ? 15.664 -4.238 -19.424 1.00 95.81 93 VAL A C 1
ATOM 688 O O . VAL A 1 93 ? 15.484 -3.986 -20.614 1.00 95.81 93 VAL A O 1
ATOM 691 N N . SER A 1 94 ? 16.760 -3.855 -18.769 1.00 95.12 94 SER A N 1
ATOM 692 C CA . SER A 1 94 ? 17.711 -2.877 -19.300 1.00 95.12 94 SER A CA 1
ATOM 693 C C . SER A 1 94 ? 19.174 -3.238 -19.029 1.00 95.12 94 SER A C 1
ATOM 695 O O . SER A 1 94 ? 19.537 -3.589 -17.909 1.00 95.12 94 SER A O 1
ATOM 697 N N . ASP A 1 95 ? 20.044 -3.073 -20.030 1.00 94.94 95 ASP A N 1
ATOM 698 C CA . ASP A 1 95 ? 21.505 -3.031 -19.810 1.00 94.94 95 ASP A CA 1
ATOM 699 C C . ASP A 1 95 ? 21.963 -1.651 -19.264 1.00 94.94 95 ASP A C 1
ATOM 701 O O . ASP A 1 95 ? 23.094 -1.488 -18.800 1.00 94.94 95 ASP A O 1
ATOM 705 N N . GLY A 1 96 ? 21.110 -0.624 -19.390 1.00 93.69 96 GLY A N 1
ATOM 706 C CA . GLY A 1 96 ? 21.292 0.711 -18.813 1.00 93.69 96 GLY A CA 1
ATOM 707 C C . GLY A 1 96 ? 20.518 0.843 -17.506 1.00 93.69 96 GLY A C 1
ATOM 708 O O . GLY A 1 96 ? 20.482 -0.102 -16.742 1.00 93.69 96 GLY A O 1
ATOM 709 N N . ASP A 1 97 ? 19.877 1.988 -17.269 1.00 96.81 97 ASP A N 1
ATOM 710 C CA . ASP A 1 97 ? 18.974 2.167 -16.117 1.00 96.81 97 ASP A CA 1
ATOM 711 C C . ASP A 1 97 ? 17.553 1.653 -16.435 1.00 96.81 97 ASP A C 1
ATOM 713 O O . ASP A 1 97 ? 17.171 1.602 -17.607 1.00 96.81 97 ASP A O 1
ATOM 717 N N . ALA A 1 98 ? 16.750 1.314 -15.431 1.00 96.75 98 ALA A N 1
ATOM 718 C CA . ALA A 1 98 ? 15.351 0.905 -15.586 1.00 96.75 98 ALA A CA 1
ATOM 719 C C . ALA A 1 98 ? 14.442 1.685 -14.627 1.00 96.75 98 ALA A C 1
ATOM 721 O O . ALA A 1 98 ? 14.843 1.976 -13.497 1.00 96.75 98 ALA A O 1
ATOM 722 N N . TYR A 1 99 ? 13.255 2.056 -15.105 1.00 97.38 99 TYR A N 1
ATOM 723 C CA . TYR A 1 99 ? 12.290 2.865 -14.367 1.00 97.38 99 TYR A CA 1
ATOM 724 C C . TYR A 1 99 ? 10.871 2.388 -14.661 1.00 97.38 99 TYR A C 1
ATOM 726 O O . TYR A 1 99 ? 10.396 2.629 -15.769 1.00 97.38 99 TYR A O 1
ATOM 734 N N . ASP A 1 100 ? 10.192 1.815 -13.673 1.00 98.06 100 ASP A N 1
ATOM 735 C CA . ASP A 1 100 ? 8.814 1.352 -13.821 1.00 98.06 100 ASP A CA 1
ATOM 736 C C . ASP A 1 100 ? 7.883 2.049 -12.829 1.00 98.06 100 ASP A C 1
ATOM 738 O O . ASP A 1 100 ? 8.204 2.202 -11.649 1.00 98.06 100 ASP A O 1
ATOM 742 N N . ALA A 1 101 ? 6.722 2.479 -13.318 1.00 97.88 101 ALA A N 1
ATOM 743 C CA . ALA A 1 101 ? 5.653 3.061 -12.514 1.00 97.88 101 ALA A CA 1
ATOM 744 C C . ALA A 1 101 ? 4.312 2.398 -12.848 1.00 97.88 101 ALA A C 1
ATOM 746 O O . ALA A 1 101 ? 3.984 2.237 -14.026 1.00 97.88 101 ALA A O 1
ATOM 747 N N . ALA A 1 102 ? 3.551 2.017 -11.829 1.00 97.88 102 ALA A N 1
ATOM 748 C CA . ALA A 1 102 ? 2.198 1.500 -11.977 1.00 97.88 102 ALA A CA 1
ATOM 749 C C . ALA A 1 102 ? 1.260 2.255 -11.028 1.00 97.88 102 ALA A C 1
ATOM 751 O O . ALA A 1 102 ? 1.459 2.188 -9.818 1.00 97.88 102 ALA A O 1
ATOM 752 N N . ASP A 1 103 ? 0.259 2.946 -11.576 1.00 98.00 103 ASP A N 1
ATOM 753 C CA . ASP A 1 103 ? -0.614 3.849 -10.822 1.00 98.00 103 ASP A CA 1
ATOM 754 C C . ASP A 1 103 ? -2.099 3.542 -11.088 1.00 98.00 103 ASP A C 1
ATOM 756 O O . ASP A 1 103 ? -2.640 3.894 -12.145 1.00 98.00 103 ASP A O 1
ATOM 760 N N . GLY A 1 104 ? -2.792 2.986 -10.094 1.00 95.69 104 GLY A N 1
ATOM 761 C CA . GLY A 1 104 ? -4.174 2.538 -10.224 1.00 95.69 104 GLY A CA 1
ATOM 762 C C . GLY A 1 104 ? -5.157 3.302 -9.349 1.00 95.69 104 GLY A C 1
ATOM 763 O O . GLY A 1 104 ? -4.989 3.483 -8.143 1.00 95.69 104 GLY A O 1
ATOM 764 N N . VAL A 1 105 ? -6.281 3.728 -9.936 1.00 96.38 105 VAL A N 1
ATOM 765 C CA . VAL A 1 105 ? -7.385 4.363 -9.196 1.00 96.38 105 VAL A CA 1
ATOM 766 C C . VAL A 1 105 ? -8.706 3.662 -9.469 1.00 96.38 105 VAL A C 1
ATOM 768 O O . VAL A 1 105 ? -9.189 3.623 -10.601 1.00 96.38 105 VAL A O 1
ATOM 771 N N . SER A 1 106 ? -9.357 3.169 -8.416 1.00 95.69 106 SER A N 1
ATOM 772 C CA . SER A 1 106 ? -10.582 2.375 -8.537 1.00 95.69 106 SER A CA 1
ATOM 773 C C . SER A 1 106 ? -11.589 2.606 -7.409 1.00 95.69 106 SER A C 1
ATOM 775 O O . SER A 1 106 ? -11.256 3.161 -6.367 1.00 95.69 106 SER A O 1
ATOM 777 N N . ASN A 1 107 ? -12.843 2.169 -7.578 1.00 88.69 107 ASN A N 1
ATOM 778 C CA . ASN A 1 107 ? -13.730 1.999 -6.419 1.00 88.69 107 ASN A CA 1
ATOM 779 C C . ASN A 1 107 ? -13.606 0.587 -5.833 1.00 88.69 107 ASN A C 1
ATOM 781 O O . ASN A 1 107 ? -13.478 0.461 -4.623 1.00 88.69 107 ASN A O 1
ATOM 785 N N . ASP A 1 108 ? -13.603 -0.444 -6.673 1.00 88.19 108 ASP A N 1
ATOM 786 C CA . ASP A 1 108 ? -13.707 -1.847 -6.246 1.00 88.19 108 ASP A CA 1
ATOM 787 C C . ASP A 1 108 ? -12.330 -2.541 -6.051 1.00 88.19 108 AS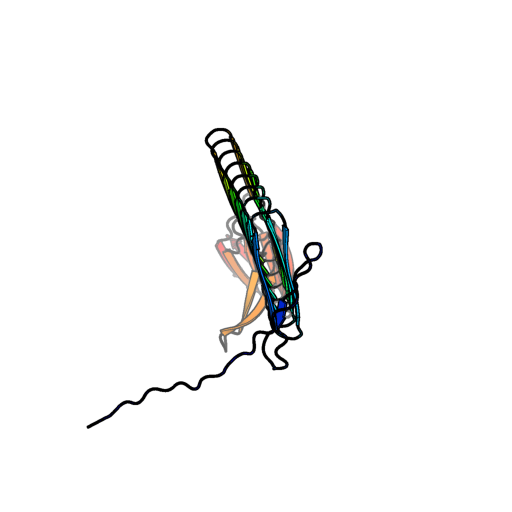P A C 1
ATOM 789 O O . ASP A 1 108 ? -12.260 -3.650 -5.519 1.00 88.19 108 ASP A O 1
ATOM 793 N N . GLY A 1 109 ? -11.215 -1.912 -6.456 1.00 92.19 109 GLY A N 1
ATOM 794 C CA . GLY A 1 109 ? -9.858 -2.458 -6.273 1.00 92.19 109 GLY A CA 1
ATOM 795 C C . GLY A 1 109 ? -8.793 -1.828 -7.178 1.00 92.19 109 GLY A C 1
ATOM 796 O O . GLY A 1 109 ? -9.039 -1.723 -8.377 1.00 92.19 109 GLY A O 1
ATOM 797 N N . ALA A 1 110 ? -7.648 -1.427 -6.626 1.00 97.00 110 ALA A N 1
ATOM 798 C CA . ALA A 1 110 ? -6.439 -1.022 -7.357 1.00 97.00 110 ALA A CA 1
ATOM 799 C C . ALA A 1 110 ? -5.341 -2.072 -7.117 1.00 97.00 110 ALA A C 1
ATOM 801 O O . ALA A 1 110 ? -5.255 -2.615 -6.009 1.00 97.00 110 ALA A O 1
ATOM 802 N N . TYR A 1 111 ? -4.602 -2.433 -8.165 1.00 98.00 111 TYR A N 1
ATOM 803 C CA . TYR A 1 111 ? -3.670 -3.559 -8.170 1.00 98.00 111 TYR A CA 1
ATOM 804 C C . TYR A 1 111 ? -2.463 -3.222 -9.035 1.00 98.00 111 TYR A C 1
ATOM 806 O O . TYR A 1 111 ? -2.470 -3.526 -10.233 1.00 98.00 111 TYR A O 1
ATOM 814 N N . ASP A 1 112 ? -1.435 -2.665 -8.407 1.00 98.38 112 ASP A N 1
ATOM 815 C CA . ASP A 1 112 ? -0.373 -1.983 -9.131 1.00 98.38 112 ASP A CA 1
ATOM 816 C C . ASP A 1 112 ? 0.971 -2.677 -8.911 1.00 98.38 112 ASP A C 1
ATOM 818 O O . ASP A 1 112 ? 1.356 -3.041 -7.796 1.00 98.38 112 ASP A O 1
ATOM 822 N N . ALA A 1 113 ? 1.675 -2.960 -10.008 1.00 98.31 113 ALA A N 1
ATOM 823 C CA . ALA A 1 113 ? 2.910 -3.730 -9.982 1.00 98.31 113 ALA A CA 1
ATOM 824 C C . ALA A 1 113 ? 3.983 -3.138 -10.901 1.00 98.31 113 ALA A C 1
ATOM 826 O O . ALA A 1 113 ? 3.849 -3.161 -12.123 1.00 98.31 113 ALA A O 1
ATOM 827 N N . ALA A 1 114 ? 5.096 -2.708 -10.315 1.00 98.19 114 ALA A N 1
ATOM 828 C CA . ALA A 1 114 ? 6.272 -2.229 -11.035 1.00 98.19 114 ALA A CA 1
ATOM 829 C C . ALA A 1 114 ? 7.455 -3.183 -10.827 1.00 98.19 114 ALA A C 1
ATOM 831 O O . ALA A 1 114 ? 7.732 -3.607 -9.697 1.00 98.19 114 ALA A O 1
ATOM 832 N N . HIS A 1 115 ? 8.137 -3.567 -11.910 1.00 98.31 115 HIS A N 1
ATOM 833 C CA . HIS A 1 115 ? 9.220 -4.543 -11.832 1.00 98.31 115 HIS A CA 1
ATOM 834 C C . HIS A 1 115 ? 10.354 -4.323 -12.841 1.00 98.31 115 HIS A C 1
ATOM 836 O O . HIS A 1 115 ? 10.296 -4.801 -13.981 1.00 98.31 115 HIS A O 1
ATOM 842 N N . SER A 1 116 ? 11.476 -3.809 -12.342 1.00 97.12 116 SER A N 1
ATOM 843 C CA . SER A 1 116 ? 12.681 -3.571 -13.133 1.00 97.12 116 SER A CA 1
ATOM 844 C C . SER A 1 116 ? 13.768 -4.640 -12.965 1.00 97.12 116 SER A C 1
ATOM 846 O O . SER A 1 116 ? 14.096 -5.097 -11.863 1.00 97.12 116 SER A O 1
ATOM 848 N N . VAL A 1 117 ? 14.450 -4.965 -14.068 1.00 97.38 117 VAL A N 1
ATOM 849 C CA . VAL A 1 117 ? 15.750 -5.661 -14.064 1.00 97.38 117 VAL A CA 1
ATOM 850 C C . VAL A 1 117 ? 16.783 -4.838 -14.825 1.00 97.38 117 VAL A C 1
ATOM 852 O O . VAL A 1 117 ? 16.596 -4.548 -16.003 1.00 97.38 117 VAL A O 1
ATOM 855 N N . SER A 1 118 ? 17.890 -4.493 -14.169 1.00 96.44 118 SER A N 1
ATOM 856 C CA . SER A 1 118 ? 18.837 -3.496 -14.673 1.00 96.44 118 SER A CA 1
ATOM 857 C C . SER A 1 118 ? 20.302 -3.875 -14.433 1.00 96.44 118 SER A C 1
ATOM 859 O O . SER A 1 118 ? 20.673 -4.310 -13.341 1.00 96.44 118 SER A O 1
ATOM 861 N N . ASP A 1 119 ? 21.170 -3.679 -15.426 1.00 96.75 119 ASP A N 1
ATOM 862 C CA . ASP A 1 119 ? 22.622 -3.663 -15.191 1.00 96.75 119 ASP A CA 1
ATOM 863 C C . ASP A 1 119 ? 23.101 -2.307 -14.630 1.00 96.75 119 ASP A C 1
ATOM 865 O O . ASP A 1 119 ? 24.159 -2.264 -14.002 1.00 96.75 119 ASP A O 1
ATOM 869 N N . GLY A 1 120 ? 22.344 -1.224 -14.833 1.00 95.38 120 GLY A N 1
ATOM 870 C CA . GLY A 1 120 ? 22.516 0.073 -14.174 1.00 95.38 120 GLY A CA 1
ATOM 871 C C . GLY A 1 120 ? 21.630 0.191 -12.936 1.00 95.38 120 GLY A C 1
ATOM 872 O O . GLY A 1 120 ? 21.401 -0.798 -12.235 1.00 95.38 120 GLY A O 1
ATOM 873 N N . ASP A 1 121 ? 21.110 1.386 -12.652 1.00 97.69 121 ASP A N 1
ATOM 874 C CA . ASP A 1 121 ? 20.162 1.573 -11.548 1.00 97.69 121 ASP A CA 1
ATOM 875 C C . ASP A 1 121 ? 18.750 1.075 -11.930 1.00 97.69 121 ASP A C 1
ATOM 877 O O . ASP A 1 121 ? 18.379 1.067 -13.106 1.00 97.69 121 ASP A O 1
ATOM 881 N N . ALA A 1 122 ? 17.951 0.671 -10.942 1.00 97.56 122 ALA A N 1
ATOM 882 C CA . ALA A 1 122 ? 16.553 0.264 -11.092 1.00 97.56 122 ALA A CA 1
ATOM 883 C C . ALA A 1 122 ? 15.653 1.037 -10.117 1.00 97.56 122 ALA A C 1
ATOM 885 O O . ALA A 1 122 ? 16.004 1.181 -8.940 1.00 97.56 122 ALA A O 1
ATOM 886 N N . TYR A 1 123 ? 14.521 1.539 -10.608 1.00 98.12 123 TYR A N 1
ATOM 887 C CA . TYR A 1 123 ? 13.587 2.358 -9.841 1.00 98.12 123 TYR A CA 1
ATOM 888 C C . TYR A 1 123 ? 12.150 1.907 -10.101 1.00 98.12 123 TYR A C 1
ATOM 890 O O . TYR A 1 123 ? 11.659 2.124 -11.204 1.00 98.12 123 TYR A O 1
ATOM 898 N N . ASP A 1 124 ? 11.478 1.365 -9.087 1.00 98.38 124 ASP A N 1
ATOM 899 C CA . ASP A 1 124 ? 10.089 0.915 -9.209 1.00 98.38 124 ASP A CA 1
ATOM 900 C C . ASP A 1 124 ? 9.169 1.657 -8.236 1.00 98.38 124 ASP A C 1
ATOM 902 O O . ASP A 1 124 ? 9.483 1.794 -7.050 1.00 98.38 124 ASP A O 1
ATOM 906 N N . ALA A 1 125 ? 8.026 2.120 -8.736 1.00 98.31 125 ALA A N 1
ATOM 907 C CA . ALA A 1 125 ? 6.960 2.730 -7.948 1.00 98.31 125 ALA A CA 1
ATOM 908 C C . ALA A 1 125 ? 5.618 2.066 -8.273 1.00 98.31 125 ALA A C 1
ATOM 910 O O . ALA A 1 125 ? 5.296 1.879 -9.445 1.00 98.31 125 ALA A O 1
ATOM 911 N N . ALA A 1 126 ? 4.857 1.698 -7.249 1.00 98.25 126 ALA A N 1
ATOM 912 C CA . ALA A 1 126 ? 3.502 1.185 -7.398 1.00 98.25 126 ALA A CA 1
ATOM 913 C C . ALA A 1 126 ? 2.577 1.938 -6.437 1.00 98.25 126 ALA A C 1
ATOM 915 O O . ALA A 1 126 ? 2.790 1.855 -5.227 1.00 98.25 126 ALA A O 1
ATOM 916 N N . ASP A 1 127 ? 1.584 2.650 -6.968 1.00 98.25 127 ASP A N 1
ATOM 917 C CA . ASP A 1 127 ? 0.737 3.559 -6.195 1.00 98.25 127 ASP A CA 1
ATOM 918 C C . ASP A 1 127 ? -0.757 3.300 -6.462 1.00 98.25 127 ASP A C 1
ATOM 920 O O . ASP A 1 127 ? -1.298 3.684 -7.504 1.00 98.25 127 ASP A O 1
ATOM 924 N N . GLY A 1 128 ? -1.459 2.742 -5.474 1.00 96.69 128 GLY A N 1
ATOM 925 C CA . GLY A 1 128 ? -2.853 2.335 -5.606 1.00 96.69 128 GLY A CA 1
ATOM 926 C C . GLY A 1 128 ? -3.814 3.136 -4.739 1.00 96.69 128 GLY A C 1
ATOM 927 O O . GLY A 1 128 ? -3.642 3.315 -3.532 1.00 96.69 128 GLY A O 1
ATOM 928 N N . VAL A 1 129 ? -4.925 3.588 -5.327 1.00 97.00 129 VAL A N 1
ATOM 929 C CA . VAL A 1 129 ? -6.010 4.267 -4.604 1.00 97.00 129 VAL A CA 1
ATOM 930 C C . VAL A 1 129 ? -7.349 3.591 -4.857 1.00 97.00 129 VAL A C 1
ATOM 932 O O . VAL A 1 129 ? -7.851 3.550 -5.980 1.00 97.00 129 VAL A O 1
ATOM 935 N N . SER A 1 130 ? -7.994 3.121 -3.790 1.00 96.12 130 SER A N 1
ATOM 936 C CA . SER A 1 130 ? -9.240 2.360 -3.896 1.00 96.12 130 SER A CA 1
ATOM 937 C C . SER A 1 130 ? -10.239 2.640 -2.774 1.00 96.12 130 SER A C 1
ATOM 939 O O . SER A 1 130 ? -9.882 3.163 -1.722 1.00 96.12 130 SER A O 1
ATOM 941 N N . ASN A 1 131 ? -11.518 2.289 -2.954 1.00 86.25 131 ASN A N 1
ATOM 942 C CA . ASN A 1 131 ? -12.418 2.177 -1.801 1.00 86.25 131 ASN A CA 1
ATOM 943 C C . ASN A 1 131 ? -12.316 0.782 -1.169 1.00 86.25 131 ASN A C 1
ATOM 945 O O . ASN A 1 131 ? -12.213 0.698 0.050 1.00 86.25 131 ASN A O 1
ATOM 949 N N . ASP A 1 132 ? -12.286 -0.279 -1.972 1.00 87.62 132 ASP A N 1
ATOM 950 C CA . ASP A 1 132 ? -12.373 -1.664 -1.489 1.00 87.62 132 ASP A CA 1
ATOM 951 C C . ASP A 1 132 ? -10.997 -2.333 -1.245 1.00 87.62 132 ASP A C 1
ATOM 953 O O . ASP A 1 132 ? -10.887 -3.303 -0.492 1.00 87.62 132 ASP A O 1
ATOM 957 N N . GLY A 1 133 ? -9.912 -1.848 -1.856 1.00 91.50 133 GLY A N 1
ATOM 958 C CA . GLY A 1 133 ? -8.584 -2.458 -1.690 1.00 91.50 133 GLY A CA 1
ATOM 959 C C . GLY A 1 133 ? -7.506 -1.877 -2.601 1.00 91.50 133 GLY A C 1
ATOM 960 O O . GLY A 1 133 ? -7.751 -1.788 -3.800 1.00 91.50 133 GLY A O 1
ATOM 961 N N . ALA A 1 134 ? -6.355 -1.507 -2.042 1.00 96.81 134 ALA A N 1
ATOM 962 C CA . ALA A 1 134 ? -5.136 -1.134 -2.768 1.00 96.81 134 ALA A CA 1
ATOM 963 C C . ALA A 1 134 ? -4.062 -2.202 -2.505 1.00 96.81 134 ALA A C 1
ATOM 965 O O . ALA A 1 134 ? -3.977 -2.711 -1.380 1.00 96.81 134 ALA A O 1
ATOM 966 N N . TYR A 1 135 ? -3.341 -2.611 -3.547 1.00 97.94 135 TYR A N 1
ATOM 967 C CA . TYR A 1 135 ? -2.417 -3.744 -3.519 1.00 97.94 135 TYR A CA 1
ATOM 968 C C . TYR A 1 135 ? -1.211 -3.442 -4.396 1.00 97.94 135 TYR A C 1
ATOM 970 O O . TYR A 1 135 ? -1.224 -3.770 -5.586 1.00 97.94 135 TYR A O 1
ATOM 978 N N . ASP A 1 136 ? -0.169 -2.899 -3.779 1.00 98.38 136 ASP A N 1
ATOM 979 C CA . ASP A 1 136 ? 0.896 -2.242 -4.521 1.00 98.38 136 ASP A CA 1
ATOM 980 C C . ASP A 1 136 ? 2.228 -2.961 -4.314 1.00 98.38 136 ASP A C 1
ATOM 982 O O . ASP A 1 136 ? 2.620 -3.319 -3.198 1.00 98.38 136 ASP A O 1
ATOM 986 N N . ALA A 1 137 ? 2.916 -3.262 -5.414 1.00 98.31 137 ALA A N 1
ATOM 987 C CA . ALA A 1 137 ? 4.125 -4.071 -5.400 1.00 98.31 137 ALA A CA 1
ATOM 988 C C . ALA A 1 137 ? 5.220 -3.497 -6.304 1.00 98.31 137 ALA A C 1
ATOM 990 O O . ALA A 1 137 ? 5.119 -3.539 -7.527 1.00 98.31 137 ALA A O 1
ATOM 991 N N . ALA A 1 138 ? 6.327 -3.071 -5.700 1.00 98.19 138 ALA A N 1
ATOM 992 C CA . ALA A 1 138 ? 7.505 -2.576 -6.405 1.00 98.19 138 ALA A CA 1
ATOM 993 C C . ALA A 1 138 ? 8.700 -3.518 -6.203 1.00 98.19 138 ALA A C 1
ATOM 995 O O . ALA A 1 138 ? 9.114 -3.795 -5.068 1.00 98.19 138 ALA A O 1
ATOM 996 N N . HIS A 1 139 ? 9.270 -4.037 -7.295 1.00 98.12 139 HIS A N 1
ATOM 997 C CA . HIS A 1 139 ? 10.321 -5.048 -7.220 1.00 98.12 139 HIS A CA 1
ATOM 998 C C . HIS A 1 139 ? 11.452 -4.890 -8.238 1.00 98.12 139 HIS A C 1
ATOM 1000 O O . HIS A 1 139 ? 11.308 -5.231 -9.409 1.00 98.12 139 HIS A O 1
ATOM 1006 N N . SER A 1 140 ? 12.659 -4.633 -7.731 1.00 96.81 140 SER A N 1
ATOM 1007 C CA . SER A 1 140 ? 13.831 -4.339 -8.560 1.00 96.81 140 SER A CA 1
ATOM 1008 C C . SER A 1 140 ? 14.965 -5.331 -8.352 1.00 96.81 140 SER A C 1
ATOM 1010 O O . SER A 1 140 ? 15.295 -5.721 -7.225 1.00 96.81 140 SER A O 1
ATOM 1012 N N . VAL A 1 141 ? 15.648 -5.656 -9.449 1.00 97.06 141 VAL A N 1
ATOM 1013 C CA . VAL A 1 141 ? 16.954 -6.322 -9.439 1.00 97.06 141 VAL A CA 1
ATOM 1014 C C . VAL A 1 141 ? 17.956 -5.475 -10.212 1.00 97.06 141 VAL A C 1
ATOM 1016 O O . VAL A 1 141 ? 17.764 -5.228 -11.398 1.00 97.06 141 VAL A O 1
ATOM 1019 N N . SER A 1 142 ? 19.043 -5.061 -9.560 1.00 97.00 142 SER A N 1
ATOM 1020 C CA . SER A 1 142 ? 20.043 -4.172 -10.163 1.00 97.00 142 SER A CA 1
ATOM 1021 C C . SER A 1 142 ? 21.482 -4.620 -9.891 1.00 97.00 142 SER A C 1
ATOM 1023 O O . SER A 1 142 ? 21.785 -5.169 -8.831 1.00 97.00 142 SER A O 1
ATOM 1025 N N . ASN A 1 143 ? 22.410 -4.372 -10.816 1.00 94.69 143 ASN A N 1
ATOM 1026 C CA . ASN A 1 143 ? 23.834 -4.475 -10.485 1.00 94.69 143 ASN A CA 1
ATOM 1027 C C . ASN A 1 143 ? 24.370 -3.238 -9.749 1.00 94.69 143 ASN A C 1
ATOM 1029 O O . ASN A 1 143 ? 25.265 -3.411 -8.920 1.00 94.69 143 ASN A O 1
ATOM 1033 N N . ASP A 1 144 ? 23.827 -2.051 -10.014 1.00 95.38 144 ASP A N 1
ATOM 1034 C CA . ASP A 1 144 ? 24.147 -0.804 -9.316 1.00 95.38 144 ASP A CA 1
ATOM 1035 C C . ASP A 1 144 ? 23.157 -0.592 -8.153 1.00 95.38 144 ASP A C 1
ATOM 1037 O O . ASP A 1 144 ? 23.196 -1.382 -7.209 1.00 95.38 144 ASP A O 1
ATOM 1041 N N . GLY A 1 145 ? 22.300 0.436 -8.143 1.00 94.62 145 GLY A N 1
ATOM 1042 C CA . GLY A 1 145 ? 21.302 0.675 -7.090 1.00 94.62 145 GLY A CA 1
ATOM 1043 C C . GLY A 1 145 ? 19.875 0.247 -7.459 1.00 94.62 145 GLY A C 1
ATOM 1044 O O . GLY A 1 145 ? 19.442 0.435 -8.586 1.00 94.62 145 GLY A O 1
ATOM 1045 N N . ALA A 1 146 ? 19.117 -0.273 -6.494 1.00 97.25 146 ALA A N 1
ATOM 1046 C CA . ALA A 1 146 ? 17.699 -0.610 -6.629 1.00 97.25 146 ALA A CA 1
ATOM 1047 C C . ALA A 1 146 ? 16.852 0.179 -5.619 1.00 97.25 146 ALA A C 1
ATOM 1049 O O . ALA A 1 146 ? 17.166 0.153 -4.424 1.00 97.25 146 ALA A O 1
ATOM 1050 N N . TYR A 1 147 ? 15.799 0.848 -6.098 1.00 97.75 147 TYR A N 1
ATOM 1051 C CA . TYR A 1 147 ? 15.000 1.827 -5.357 1.00 97.75 147 TYR A CA 1
ATOM 1052 C C . TYR A 1 147 ? 13.500 1.598 -5.551 1.00 97.75 147 TYR A C 1
ATOM 1054 O O . TYR A 1 147 ? 12.979 1.906 -6.617 1.00 97.75 147 TYR A O 1
ATOM 1062 N N . ASN A 1 148 ? 12.809 1.128 -4.514 1.00 97.75 148 ASN A N 1
ATOM 1063 C CA . ASN A 1 148 ? 11.411 0.716 -4.619 1.00 97.75 148 ASN A CA 1
ATOM 1064 C C . ASN A 1 148 ? 10.511 1.444 -3.628 1.00 97.75 148 ASN A C 1
ATOM 1066 O O . ASN A 1 148 ? 10.856 1.550 -2.447 1.00 97.75 148 ASN A O 1
ATOM 1070 N N . ALA A 1 149 ? 9.361 1.897 -4.116 1.00 98.06 149 ALA A N 1
ATOM 1071 C CA . ALA A 1 149 ? 8.282 2.484 -3.333 1.00 98.06 149 ALA A CA 1
ATOM 1072 C C . ALA A 1 149 ? 6.960 1.785 -3.670 1.00 98.06 149 ALA A C 1
ATOM 1074 O O . ALA A 1 149 ? 6.680 1.549 -4.843 1.00 98.06 149 ALA A O 1
ATOM 1075 N N . ALA A 1 150 ? 6.187 1.425 -2.654 1.00 97.94 150 ALA A N 1
ATOM 1076 C CA . ALA A 1 150 ? 4.839 0.899 -2.818 1.00 97.94 150 ALA A CA 1
ATOM 1077 C C . ALA A 1 150 ? 3.915 1.640 -1.849 1.00 97.94 150 ALA A C 1
ATOM 1079 O O . ALA A 1 150 ? 4.128 1.536 -0.639 1.00 97.94 150 ALA A O 1
ATOM 1080 N N . ASP A 1 151 ? 2.934 2.377 -2.369 1.00 97.75 151 ASP A N 1
ATOM 1081 C CA . ASP A 1 151 ? 2.116 3.297 -1.579 1.00 97.75 151 ASP A CA 1
ATOM 1082 C C . ASP A 1 151 ? 0.614 3.094 -1.848 1.00 97.75 151 ASP A C 1
ATOM 1084 O O . ASP A 1 151 ? 0.076 3.545 -2.862 1.00 97.75 151 ASP A O 1
ATOM 1088 N N . GLY A 1 152 ? -0.094 2.507 -0.883 1.00 95.69 152 GLY A N 1
ATOM 1089 C CA . GLY A 1 152 ? -1.501 2.156 -1.020 1.00 95.69 152 GLY A CA 1
ATOM 1090 C C . GLY A 1 152 ? -2.429 2.988 -0.149 1.00 95.69 152 GLY A C 1
ATOM 1091 O O . GLY A 1 152 ? -2.242 3.163 1.057 1.00 95.69 152 GLY A O 1
ATOM 1092 N N . VAL A 1 153 ? -3.529 3.471 -0.729 1.00 95.62 153 VAL A N 1
ATOM 1093 C CA . VAL A 1 153 ? -4.588 4.188 -0.006 1.00 95.62 153 VAL A CA 1
ATOM 1094 C C . VAL A 1 153 ? -5.941 3.538 -0.251 1.00 95.62 153 VAL A C 1
ATOM 1096 O O . VAL A 1 153 ? -6.461 3.532 -1.365 1.00 95.62 153 VAL A O 1
ATOM 1099 N N . SER A 1 154 ? -6.578 3.046 0.812 1.00 94.94 154 SER A N 1
ATOM 1100 C CA . SER A 1 154 ? -7.853 2.334 0.690 1.00 94.94 154 SER A CA 1
ATOM 1101 C C . SER A 1 154 ? -8.803 2.536 1.865 1.00 94.94 154 SER A C 1
ATOM 1103 O O . SER A 1 154 ? -8.368 2.771 2.986 1.00 94.94 154 SER A O 1
ATOM 1105 N N . ASN A 1 155 ? -10.121 2.401 1.682 1.00 84.50 155 ASN A N 1
ATOM 1106 C CA . ASN A 1 155 ? -11.001 2.322 2.856 1.00 84.50 155 ASN A CA 1
ATOM 1107 C C . ASN A 1 155 ? -10.925 0.932 3.505 1.00 84.50 155 ASN A C 1
ATOM 1109 O O . ASN A 1 155 ? -10.770 0.851 4.720 1.00 84.50 155 ASN A O 1
ATOM 1113 N N . ASP A 1 156 ? -10.966 -0.134 2.712 1.00 83.88 156 ASP A N 1
ATOM 1114 C CA . ASP A 1 156 ? -11.144 -1.505 3.208 1.00 83.88 156 ASP A CA 1
ATOM 1115 C C . ASP A 1 156 ? -9.813 -2.271 3.408 1.00 83.88 156 ASP A C 1
ATOM 1117 O O . ASP A 1 156 ? -9.742 -3.200 4.219 1.00 83.88 156 ASP A O 1
ATOM 1121 N N . GLY A 1 157 ? -8.732 -1.876 2.723 1.00 88.25 157 GLY A N 1
ATOM 1122 C CA . GLY A 1 157 ? -7.400 -2.451 2.953 1.00 88.25 157 GLY A CA 1
ATOM 1123 C C . GLY A 1 157 ? -6.290 -1.944 2.026 1.00 88.25 157 GLY A C 1
ATOM 1124 O O . GLY A 1 157 ? -6.518 -1.871 0.822 1.00 88.25 157 GLY A O 1
ATOM 1125 N N . ALA A 1 158 ? -5.117 -1.625 2.576 1.00 94.38 158 ALA A N 1
ATOM 1126 C CA . ALA A 1 158 ? -3.887 -1.288 1.845 1.00 94.38 158 ALA A CA 1
ATOM 1127 C C . ALA A 1 158 ? -2.819 -2.367 2.103 1.00 94.38 158 ALA A C 1
ATOM 1129 O O . ALA A 1 158 ? -2.703 -2.852 3.238 1.00 94.38 158 ALA A O 1
ATOM 1130 N N . TYR A 1 159 ? -2.112 -2.799 1.060 1.00 96.50 159 TYR A N 1
ATOM 1131 C CA . TYR A 1 159 ? -1.188 -3.932 1.101 1.00 96.50 159 TYR A CA 1
ATOM 1132 C C . TYR A 1 159 ? 0.021 -3.658 0.218 1.00 96.50 159 TYR A C 1
ATOM 1134 O O . TYR A 1 159 ? 0.004 -4.002 -0.966 1.00 96.50 159 TYR A O 1
ATOM 1142 N N . ASP A 1 160 ? 1.079 -3.133 0.825 1.00 97.75 160 ASP A N 1
ATOM 1143 C CA . ASP A 1 160 ? 2.152 -2.510 0.065 1.00 97.75 160 ASP A CA 1
ATOM 1144 C C . ASP A 1 160 ? 3.470 -3.253 0.272 1.00 97.75 160 ASP A C 1
ATOM 1146 O O . ASP A 1 160 ? 3.865 -3.605 1.389 1.00 97.75 160 ASP A O 1
ATOM 1150 N N . ALA A 1 161 ? 4.144 -3.573 -0.830 1.00 97.81 161 ALA A N 1
ATOM 1151 C CA . ALA A 1 161 ? 5.330 -4.413 -0.828 1.00 97.81 161 ALA A CA 1
ATOM 1152 C C . ALA A 1 161 ? 6.438 -3.849 -1.720 1.00 97.81 161 ALA A C 1
ATOM 1154 O O . ALA A 1 161 ? 6.372 -3.928 -2.944 1.00 97.81 161 ALA A O 1
ATOM 1155 N N . ALA A 1 162 ? 7.525 -3.390 -1.104 1.00 97.50 162 ALA A N 1
ATOM 1156 C CA . ALA A 1 162 ? 8.717 -2.931 -1.807 1.00 97.50 162 ALA A CA 1
ATOM 1157 C C . ALA A 1 162 ? 9.895 -3.880 -1.557 1.00 97.50 162 ALA A C 1
ATOM 1159 O O . ALA A 1 162 ? 10.343 -4.054 -0.422 1.00 97.50 162 ALA A O 1
ATOM 1160 N N . HIS A 1 163 ? 10.424 -4.503 -2.612 1.00 96.94 163 HIS A N 1
ATOM 1161 C CA . HIS A 1 163 ? 11.514 -5.472 -2.478 1.00 96.94 163 HIS A CA 1
ATOM 1162 C C . HIS A 1 163 ? 12.631 -5.283 -3.499 1.00 96.94 163 HIS A C 1
ATOM 1164 O O . HIS A 1 163 ? 12.393 -5.367 -4.700 1.00 96.94 163 HIS A O 1
ATOM 1170 N N . SER A 1 164 ? 13.876 -5.161 -3.042 1.00 94.75 164 SER A N 1
ATOM 1171 C CA . SER A 1 164 ? 15.030 -4.986 -3.927 1.00 94.75 164 SER A CA 1
ATOM 1172 C C . SER A 1 164 ? 16.184 -5.943 -3.654 1.00 94.75 164 SER A C 1
ATOM 1174 O O . SER A 1 164 ? 16.529 -6.267 -2.514 1.00 94.75 164 SER A O 1
ATOM 1176 N N . VAL A 1 165 ? 16.854 -6.336 -4.739 1.00 94.94 165 VAL A N 1
ATOM 1177 C CA . VAL A 1 165 ? 18.153 -7.015 -4.709 1.00 94.94 165 VAL A CA 1
ATOM 1178 C C . VAL A 1 165 ? 19.138 -6.228 -5.555 1.00 94.94 165 VAL A C 1
ATOM 1180 O O . VAL A 1 165 ? 18.897 -5.999 -6.738 1.00 94.94 165 VAL A O 1
ATOM 1183 N N . SER A 1 166 ? 20.267 -5.843 -4.969 1.00 96.00 166 SER A N 1
ATOM 1184 C CA . SER A 1 166 ? 21.285 -5.090 -5.696 1.00 96.00 166 SER A CA 1
ATOM 1185 C C . SER A 1 166 ? 22.712 -5.399 -5.239 1.00 96.00 166 SER A C 1
ATOM 1187 O O . SER A 1 166 ? 22.918 -5.810 -4.102 1.00 96.00 166 SER A O 1
ATOM 1189 N N . ASN A 1 167 ? 23.737 -5.195 -6.075 1.00 92.38 167 ASN A N 1
ATOM 1190 C CA . ASN A 1 167 ? 25.111 -5.292 -5.566 1.00 92.38 167 ASN A CA 1
ATOM 1191 C C . ASN A 1 167 ? 25.511 -4.031 -4.767 1.00 92.38 167 ASN A C 1
ATOM 1193 O O . ASN A 1 167 ? 26.076 -4.158 -3.675 1.00 92.38 167 ASN A O 1
ATOM 1197 N N . ASP A 1 168 ? 25.209 -2.819 -5.246 1.00 91.31 168 ASP A N 1
ATOM 1198 C CA . ASP A 1 168 ? 25.680 -1.579 -4.611 1.00 91.31 168 ASP A CA 1
ATOM 1199 C C . ASP A 1 168 ? 24.724 -1.003 -3.546 1.00 91.31 168 ASP A C 1
ATOM 1201 O O . ASP A 1 168 ? 25.169 -0.573 -2.473 1.00 91.31 168 ASP A O 1
ATOM 1205 N N . GLY A 1 169 ? 23.414 -1.009 -3.778 1.00 91.94 169 GLY A N 1
ATOM 1206 C CA . GLY A 1 169 ? 22.445 -0.398 -2.875 1.00 91.94 169 GLY A CA 1
ATOM 1207 C C . GLY A 1 169 ? 21.013 -0.907 -3.034 1.00 91.94 169 GLY A C 1
ATOM 1208 O O . GLY A 1 169 ? 20.472 -0.831 -4.123 1.00 91.94 169 GLY A O 1
ATOM 1209 N N . ALA A 1 170 ? 20.370 -1.327 -1.939 1.00 95.69 170 ALA A N 1
ATOM 1210 C CA . ALA A 1 170 ? 18.952 -1.721 -1.897 1.00 95.69 170 ALA A CA 1
ATOM 1211 C C . ALA A 1 170 ? 18.143 -0.759 -1.007 1.00 95.69 170 ALA A C 1
ATOM 1213 O O . ALA A 1 170 ? 18.547 -0.499 0.129 1.00 95.69 170 ALA A O 1
ATOM 1214 N N . TYR A 1 171 ? 17.102 -0.142 -1.564 1.00 96.44 171 TYR A N 1
ATOM 1215 C CA . TYR A 1 171 ? 16.483 1.078 -1.050 1.00 96.44 171 TYR A CA 1
ATOM 1216 C C . TYR A 1 171 ? 14.947 0.932 -1.127 1.00 96.44 171 TYR A C 1
ATOM 1218 O O . TYR A 1 171 ? 14.389 1.181 -2.185 1.00 96.44 171 TYR A O 1
ATOM 1226 N N . ASN A 1 172 ? 14.257 0.523 -0.052 1.00 96.88 172 ASN A N 1
ATOM 1227 C CA . ASN A 1 172 ? 12.812 0.216 -0.101 1.00 96.88 172 ASN A CA 1
ATOM 1228 C C . ASN A 1 172 ? 11.963 1.043 0.873 1.00 96.88 172 ASN A C 1
ATOM 1230 O O . ASN A 1 172 ? 12.364 1.230 2.027 1.00 96.88 172 ASN A O 1
ATOM 1234 N N . ALA A 1 173 ? 10.778 1.455 0.426 1.00 97.12 173 ALA A N 1
ATOM 1235 C CA . ALA A 1 173 ? 9.724 2.068 1.229 1.00 97.12 173 ALA A CA 1
ATOM 1236 C C . ALA A 1 173 ? 8.367 1.427 0.896 1.00 97.12 173 ALA A C 1
ATOM 1238 O O . ALA A 1 173 ? 8.084 1.204 -0.276 1.00 97.12 173 ALA A O 1
ATOM 1239 N N . ALA A 1 174 ? 7.569 1.106 1.909 1.00 96.56 174 ALA A N 1
ATOM 1240 C CA . ALA A 1 174 ? 6.198 0.638 1.738 1.00 96.56 174 ALA A CA 1
ATOM 1241 C C . ALA A 1 174 ? 5.291 1.393 2.719 1.00 96.56 174 ALA A C 1
ATOM 1243 O O . ALA A 1 174 ? 5.486 1.253 3.930 1.00 96.56 174 ALA A O 1
ATOM 1244 N N . ASP A 1 175 ? 4.349 2.186 2.210 1.00 95.50 175 ASP A N 1
ATOM 1245 C CA . ASP A 1 175 ? 3.551 3.115 3.015 1.00 95.50 175 ASP A CA 1
ATOM 1246 C C . ASP A 1 175 ? 2.044 2.973 2.723 1.00 95.50 175 ASP A C 1
ATOM 1248 O O . ASP A 1 175 ? 1.515 3.518 1.755 1.00 95.50 175 ASP A O 1
ATOM 1252 N N . GLY A 1 176 ? 1.326 2.323 3.637 1.00 92.00 176 GLY A N 1
ATOM 1253 C CA . GLY A 1 176 ? -0.081 1.983 3.474 1.00 92.00 176 GLY A CA 1
ATOM 1254 C C . GLY A 1 176 ? -1.012 2.753 4.392 1.00 92.00 176 GLY A C 1
ATOM 1255 O O . GLY A 1 176 ? -0.850 2.809 5.613 1.00 92.00 176 GLY A O 1
ATOM 1256 N N . ILE A 1 177 ? -2.077 3.319 3.828 1.00 90.69 177 ILE A N 1
ATOM 1257 C CA . ILE A 1 177 ? -3.112 4.052 4.558 1.00 90.69 177 ILE A CA 1
ATOM 1258 C C . ILE A 1 177 ? -4.464 3.375 4.360 1.00 90.69 177 ILE A C 1
ATOM 1260 O O . ILE A 1 177 ? -5.013 3.364 3.259 1.00 90.69 177 ILE A O 1
ATOM 1264 N N . SER A 1 178 ? -5.066 2.879 5.447 1.00 90.69 178 SER A N 1
ATOM 1265 C CA . SER A 1 178 ? -6.396 2.272 5.357 1.00 90.69 178 SER A CA 1
ATOM 1266 C C . SER A 1 178 ? -7.318 2.439 6.557 1.00 90.69 178 SER A C 1
ATOM 1268 O O . SER A 1 178 ? -6.894 2.341 7.705 1.00 90.69 178 SER A O 1
ATOM 1270 N N . ASN A 1 179 ? -8.628 2.591 6.334 1.00 81.69 179 ASN A N 1
ATOM 1271 C CA . ASN A 1 179 ? -9.571 2.611 7.459 1.00 81.69 179 ASN A CA 1
ATOM 1272 C C . ASN A 1 179 ? -9.695 1.233 8.146 1.00 81.69 179 ASN A C 1
ATOM 1274 O O . ASN A 1 179 ? -9.839 1.176 9.368 1.00 81.69 179 ASN A O 1
ATOM 1278 N N . ASP A 1 180 ? -9.606 0.129 7.402 1.00 78.31 180 ASP A N 1
ATOM 1279 C CA . ASP A 1 180 ? -9.872 -1.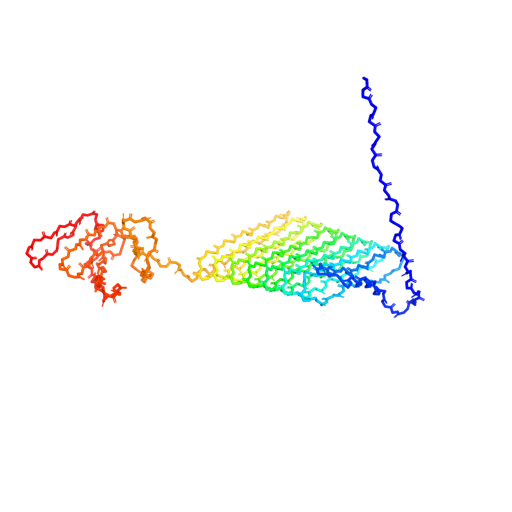224 7.916 1.00 78.31 180 ASP A CA 1
ATOM 1280 C C . ASP A 1 180 ? -8.610 -2.087 8.093 1.00 78.31 180 ASP A C 1
ATOM 1282 O O . ASP A 1 180 ? -8.547 -2.887 9.038 1.00 78.31 180 ASP A O 1
ATOM 1286 N N . GLY A 1 181 ? -7.570 -1.902 7.273 1.00 81.88 181 GLY A N 1
ATOM 1287 C CA . GLY A 1 181 ? -6.273 -2.516 7.548 1.00 81.88 181 GLY A CA 1
ATOM 1288 C C . GLY A 1 181 ? -5.146 -2.140 6.590 1.00 81.88 181 GLY A C 1
ATOM 1289 O O . GLY A 1 181 ? -5.352 -2.124 5.388 1.00 81.88 181 GLY A O 1
ATOM 1290 N N . ALA A 1 182 ? -3.956 -1.877 7.120 1.00 88.94 182 ALA A N 1
ATOM 1291 C CA . ALA A 1 182 ? -2.752 -1.575 6.344 1.00 88.94 182 ALA A CA 1
ATOM 1292 C C . ALA A 1 182 ? -1.651 -2.611 6.639 1.00 88.94 182 ALA A C 1
ATOM 1294 O O . ALA A 1 182 ? -1.513 -3.060 7.785 1.00 88.94 182 ALA A O 1
ATOM 1295 N N . TYR A 1 183 ? -0.943 -3.060 5.607 1.00 91.31 183 TYR A N 1
ATOM 1296 C CA . TYR A 1 183 ? 0.040 -4.137 5.695 1.00 91.31 183 TYR A CA 1
ATOM 1297 C C . TYR A 1 183 ? 1.232 -3.841 4.795 1.00 91.31 183 TYR A C 1
ATOM 1299 O O . TYR A 1 183 ? 1.185 -4.158 3.609 1.00 91.31 183 TYR A O 1
ATOM 1307 N N . ASP A 1 184 ? 2.318 -3.361 5.390 1.00 93.81 184 ASP A N 1
ATOM 1308 C CA . ASP A 1 184 ? 3.450 -2.858 4.622 1.00 93.81 184 ASP A CA 1
ATOM 1309 C C . ASP A 1 184 ? 4.697 -3.704 4.845 1.00 93.81 184 ASP A C 1
ATOM 1311 O O . ASP A 1 184 ? 5.091 -4.022 5.976 1.00 93.81 184 ASP A O 1
ATOM 1315 N N . ALA A 1 185 ? 5.341 -4.086 3.748 1.00 94.94 185 ALA A N 1
ATOM 1316 C CA . ALA A 1 185 ? 6.536 -4.907 3.754 1.00 94.94 185 ALA A CA 1
ATOM 1317 C C . ALA A 1 185 ? 7.628 -4.296 2.876 1.00 94.94 185 ALA A C 1
ATOM 1319 O O . ALA A 1 185 ? 7.476 -4.165 1.667 1.00 94.94 185 ALA A O 1
ATOM 1320 N N . ALA A 1 186 ? 8.777 -4.005 3.479 1.00 95.50 186 ALA A N 1
ATOM 1321 C CA . ALA A 1 186 ? 9.942 -3.489 2.776 1.00 95.50 186 ALA A CA 1
ATOM 1322 C C . ALA A 1 186 ? 11.144 -4.419 2.991 1.00 95.50 186 ALA A C 1
ATOM 1324 O O . ALA A 1 186 ? 11.575 -4.617 4.127 1.00 95.50 186 ALA A O 1
ATOM 1325 N N . ASP A 1 187 ? 11.712 -4.992 1.931 1.00 94.94 187 ASP A N 1
ATOM 1326 C CA . ASP A 1 187 ? 12.834 -5.938 2.035 1.00 94.94 187 ASP A CA 1
ATOM 1327 C C . ASP A 1 187 ? 13.951 -5.638 1.030 1.00 94.94 187 ASP A C 1
ATOM 1329 O O . ASP A 1 187 ? 13.748 -5.584 -0.178 1.00 94.94 187 ASP A O 1
ATOM 1333 N N . GLY A 1 188 ? 15.164 -5.418 1.533 1.00 91.38 188 GLY A N 1
ATOM 1334 C CA . GLY A 1 188 ? 16.303 -4.995 0.728 1.00 91.38 188 GLY A CA 1
ATOM 1335 C C . GLY A 1 188 ? 17.534 -5.835 0.982 1.00 91.38 188 GLY A C 1
ATOM 1336 O O . GLY A 1 188 ? 18.048 -5.877 2.106 1.00 91.38 188 GLY A O 1
ATOM 1337 N N . SER A 1 189 ? 18.100 -6.413 -0.074 1.00 91.31 189 SER A N 1
ATOM 1338 C CA . SER A 1 189 ? 19.367 -7.138 -0.006 1.00 91.31 189 SER A CA 1
ATOM 1339 C C . SER A 1 189 ? 20.437 -6.502 -0.880 1.00 91.31 189 SER A C 1
ATOM 1341 O O . SER A 1 189 ? 20.230 -6.315 -2.076 1.00 91.31 189 SER A O 1
ATOM 1343 N N . SER A 1 190 ? 21.608 -6.213 -0.301 1.00 94.00 190 SER A N 1
ATOM 1344 C CA . SER A 1 190 ? 22.759 -5.793 -1.102 1.00 94.00 190 SER A CA 1
ATOM 1345 C C . SER A 1 190 ? 24.135 -6.141 -0.553 1.00 94.00 190 SER A C 1
ATOM 1347 O O . SER A 1 190 ? 24.312 -6.443 0.627 1.00 94.00 190 SER A O 1
ATOM 1349 N N . ASP A 1 191 ? 25.172 -6.053 -1.387 1.00 90.62 191 ASP A N 1
ATOM 1350 C CA . ASP A 1 191 ? 26.544 -6.241 -0.908 1.00 90.62 191 ASP A CA 1
ATOM 1351 C C . ASP A 1 191 ? 27.069 -5.007 -0.157 1.00 90.62 191 ASP A C 1
ATOM 1353 O O . ASP A 1 191 ? 27.966 -5.119 0.688 1.00 90.62 191 ASP A O 1
ATOM 1357 N N . HIS A 1 192 ? 26.541 -3.813 -0.431 1.00 85.94 192 HIS A N 1
ATOM 1358 C CA . HIS A 1 192 ? 27.155 -2.558 0.007 1.00 85.94 192 HIS A CA 1
ATOM 1359 C C . HIS A 1 192 ? 26.296 -1.696 0.943 1.00 85.94 192 HIS A C 1
ATOM 1361 O O . HIS A 1 192 ? 26.852 -1.131 1.890 1.00 85.94 192 HIS A O 1
ATOM 1367 N N . GLY A 1 193 ? 24.983 -1.597 0.758 1.00 88.44 193 GLY A N 1
ATOM 1368 C CA . GLY A 1 193 ? 24.121 -0.788 1.622 1.00 88.44 193 GLY A CA 1
ATOM 1369 C C . GLY A 1 193 ? 22.650 -1.117 1.431 1.00 88.44 193 GLY A C 1
ATOM 1370 O O . GLY A 1 193 ? 22.166 -1.091 0.309 1.00 88.44 193 GLY A O 1
ATOM 1371 N N . SER A 1 194 ? 21.947 -1.439 2.511 1.00 91.12 194 SER A N 1
ATOM 1372 C CA . SER A 1 194 ? 20.516 -1.737 2.439 1.00 91.12 194 SER A CA 1
ATOM 1373 C C . SER A 1 194 ? 19.737 -0.850 3.399 1.00 91.12 194 SER A C 1
ATOM 1375 O O . SER A 1 194 ? 20.146 -0.679 4.557 1.00 91.12 194 SER A O 1
ATOM 1377 N N . TYR A 1 195 ? 18.644 -0.273 2.920 1.00 93.38 195 TYR A N 1
ATOM 1378 C CA . TYR A 1 195 ? 17.623 0.306 3.762 1.00 93.38 195 TYR A CA 1
ATOM 1379 C C . TYR A 1 195 ? 16.237 -0.175 3.366 1.00 93.38 195 TYR A C 1
ATOM 1381 O O . TYR A 1 195 ? 15.934 -0.321 2.184 1.00 93.38 195 TYR A O 1
ATOM 1389 N N . SER A 1 196 ? 15.397 -0.339 4.379 1.00 93.62 196 SER A N 1
ATOM 1390 C CA . SER A 1 196 ? 13.987 -0.655 4.213 1.00 93.62 196 SER A CA 1
ATOM 1391 C C . SER A 1 196 ? 13.177 0.088 5.268 1.00 93.62 196 SER A C 1
ATOM 1393 O O . SER A 1 196 ? 13.552 0.081 6.445 1.00 93.62 196 SER A O 1
ATOM 1395 N N . ALA A 1 197 ? 12.096 0.732 4.849 1.00 94.31 197 ALA A N 1
ATOM 1396 C CA . ALA A 1 197 ? 11.142 1.415 5.710 1.00 94.31 197 ALA A CA 1
ATOM 1397 C C . ALA A 1 197 ? 9.725 0.923 5.399 1.00 94.31 197 ALA A C 1
ATOM 1399 O O . ALA A 1 197 ? 9.381 0.780 4.234 1.00 94.31 197 ALA A O 1
ATOM 1400 N N . ALA A 1 198 ? 8.937 0.653 6.433 1.00 91.94 198 ALA A N 1
ATOM 1401 C CA . ALA 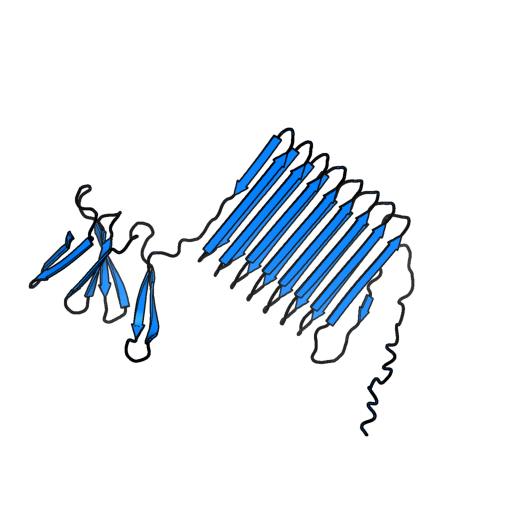A 1 198 ? 7.510 0.373 6.307 1.00 91.94 198 ALA A CA 1
ATOM 1402 C C . ALA A 1 198 ? 6.737 1.284 7.280 1.00 91.94 198 ALA A C 1
ATOM 1404 O O . ALA A 1 198 ? 7.126 1.336 8.453 1.00 91.94 198 ALA A O 1
ATOM 1405 N N . ASP A 1 199 ? 5.718 2.020 6.829 1.00 91.62 199 ASP A N 1
ATOM 1406 C CA . ASP A 1 199 ? 4.903 2.929 7.664 1.00 91.62 199 ASP A CA 1
ATOM 1407 C C . ASP A 1 199 ? 3.410 2.788 7.340 1.00 91.62 199 ASP A C 1
ATOM 1409 O O . ASP A 1 199 ? 2.857 3.514 6.513 1.00 91.62 199 ASP A O 1
ATOM 1413 N N . SER A 1 200 ? 2.729 1.900 8.070 1.00 86.56 200 SER A N 1
ATOM 1414 C CA . SER A 1 200 ? 1.281 1.752 7.927 1.00 86.56 200 SER A CA 1
ATOM 1415 C C . SER A 1 200 ? 0.509 2.693 8.840 1.00 86.56 200 SER A C 1
ATOM 1417 O O . SER A 1 200 ? 0.677 2.701 10.064 1.00 86.56 200 SER A O 1
ATOM 1419 N N . ILE A 1 201 ? -0.506 3.357 8.296 1.00 85.25 201 ILE A N 1
ATOM 1420 C CA . ILE A 1 201 ? -1.529 4.083 9.048 1.00 85.25 201 ILE A CA 1
ATOM 1421 C C . ILE A 1 201 ? -2.868 3.376 8.880 1.00 85.25 201 ILE A C 1
ATOM 1423 O O . ILE A 1 201 ? -3.397 3.268 7.778 1.00 85.25 201 ILE A O 1
ATOM 1427 N N . SER A 1 202 ? -3.484 2.953 9.988 1.00 82.94 202 SER A N 1
ATOM 1428 C CA . SER A 1 202 ? -4.843 2.413 9.914 1.00 82.94 202 SER A CA 1
ATOM 1429 C C . SER A 1 202 ? -5.759 2.799 11.065 1.00 82.94 202 SER A C 1
ATOM 1431 O O . SER A 1 202 ? -5.324 2.912 12.209 1.00 82.94 202 SER A O 1
ATOM 1433 N N . ASP A 1 203 ? -7.056 2.960 10.789 1.00 71.88 203 ASP A N 1
ATOM 1434 C CA . ASP A 1 203 ? -8.078 3.114 11.836 1.00 71.88 203 ASP A CA 1
ATOM 1435 C C . ASP A 1 203 ? -8.398 1.795 12.566 1.00 71.88 203 ASP A C 1
ATOM 1437 O O . ASP A 1 203 ? -9.035 1.803 13.626 1.00 71.88 203 ASP A O 1
ATOM 1441 N N . HIS A 1 204 ? -7.930 0.658 12.043 1.00 67.88 204 HIS A N 1
ATOM 1442 C CA . HIS A 1 204 ? -8.146 -0.660 12.626 1.00 67.88 204 HIS A CA 1
ATOM 1443 C C . HIS A 1 204 ? -6.833 -1.415 12.869 1.00 67.88 204 HIS A C 1
ATOM 1445 O O . HIS A 1 204 ? -6.318 -1.400 13.991 1.00 67.88 204 HIS A O 1
ATOM 1451 N N . SER A 1 205 ? -6.306 -2.138 11.881 1.00 71.44 205 SER A N 1
ATOM 1452 C CA . SER A 1 205 ? -5.097 -2.955 12.049 1.00 71.44 205 SER A CA 1
ATOM 1453 C C . SER A 1 205 ? -4.005 -2.524 11.090 1.00 71.44 205 SER A C 1
ATOM 1455 O O . SER A 1 205 ? -4.231 -2.525 9.893 1.00 71.44 205 SER A O 1
ATOM 1457 N N . ALA A 1 206 ? -2.823 -2.225 11.612 1.00 80.88 206 ALA A N 1
ATOM 1458 C CA . ALA A 1 206 ? -1.647 -1.926 10.807 1.00 80.88 206 ALA A CA 1
ATOM 1459 C C . ALA A 1 206 ? -0.523 -2.924 11.136 1.00 80.88 206 ALA A C 1
ATOM 1461 O O . ALA A 1 206 ? -0.353 -3.292 12.310 1.00 80.88 206 ALA A O 1
ATOM 1462 N N . TYR A 1 207 ? 0.204 -3.390 10.121 1.00 77.50 207 TYR A N 1
ATOM 1463 C CA . TYR A 1 207 ? 1.267 -4.385 10.246 1.00 77.50 207 TYR A CA 1
ATOM 1464 C C . TYR A 1 207 ? 2.447 -4.057 9.341 1.00 77.50 207 TYR A C 1
ATOM 1466 O O . TYR A 1 207 ? 2.335 -4.182 8.131 1.00 77.50 207 TYR A O 1
ATOM 1474 N N . ASP A 1 208 ? 3.603 -3.816 9.952 1.00 87.56 208 ASP A N 1
ATOM 1475 C CA . ASP A 1 208 ? 4.787 -3.377 9.215 1.00 87.56 208 ASP A CA 1
ATOM 1476 C C . ASP A 1 208 ? 5.908 -4.396 9.375 1.00 87.56 208 ASP A C 1
ATOM 1478 O O . ASP A 1 208 ? 6.187 -4.876 10.486 1.00 87.56 208 ASP A O 1
ATOM 1482 N N . ALA A 1 209 ? 6.587 -4.698 8.275 1.00 87.00 209 ALA A N 1
ATOM 1483 C CA . ALA A 1 209 ? 7.761 -5.550 8.252 1.00 87.00 209 ALA A CA 1
ATOM 1484 C C . ALA A 1 209 ? 8.847 -4.947 7.359 1.00 87.00 209 ALA A C 1
ATOM 1486 O O . ALA A 1 209 ? 8.805 -5.086 6.143 1.00 87.00 209 ALA A O 1
ATOM 1487 N N . ALA A 1 210 ? 9.868 -4.347 7.970 1.00 90.19 210 ALA A N 1
ATOM 1488 C CA . ALA A 1 210 ? 11.086 -3.980 7.261 1.00 90.19 210 ALA A CA 1
ATOM 1489 C C . ALA A 1 210 ? 12.218 -4.984 7.532 1.00 90.19 210 ALA A C 1
ATOM 1491 O O . ALA A 1 210 ? 12.551 -5.249 8.693 1.00 90.19 210 ALA A O 1
ATOM 1492 N N . ASP A 1 211 ? 12.848 -5.497 6.475 1.00 88.31 211 ASP A N 1
ATOM 1493 C CA . ASP A 1 211 ? 14.120 -6.219 6.539 1.00 88.31 211 ASP A CA 1
ATOM 1494 C C . ASP A 1 211 ? 15.163 -5.573 5.625 1.00 88.31 211 ASP A C 1
ATOM 1496 O O . ASP A 1 211 ? 14.892 -5.127 4.514 1.00 88.31 211 ASP A O 1
ATOM 1500 N N . ALA A 1 212 ? 16.386 -5.491 6.127 1.00 88.25 212 ALA A N 1
ATOM 1501 C CA . ALA A 1 212 ? 17.502 -4.916 5.407 1.00 88.25 212 ALA A CA 1
ATOM 1502 C C . ALA A 1 212 ? 18.739 -5.764 5.676 1.00 88.25 212 ALA A C 1
ATOM 1504 O O . ALA A 1 212 ? 19.261 -5.837 6.797 1.00 88.25 212 ALA A O 1
ATOM 1505 N N . SER A 1 213 ? 19.257 -6.376 4.620 1.00 86.12 213 SER A N 1
ATOM 1506 C CA . SER A 1 213 ? 20.427 -7.237 4.671 1.00 86.12 213 SER A CA 1
ATOM 1507 C C . SER A 1 213 ? 21.533 -6.651 3.811 1.00 86.12 213 SER A C 1
ATOM 1509 O O . SER A 1 213 ? 21.368 -6.464 2.609 1.00 86.12 213 SER A O 1
ATOM 1511 N N . SER A 1 214 ? 22.686 -6.353 4.415 1.00 87.31 214 SER A N 1
ATOM 1512 C CA . SER A 1 214 ? 23.878 -6.076 3.619 1.00 87.31 214 SER A CA 1
ATOM 1513 C C . SER A 1 214 ? 25.183 -6.471 4.286 1.00 87.31 214 SER A C 1
ATOM 1515 O O . SER A 1 214 ? 25.293 -6.549 5.513 1.00 87.31 214 SER A O 1
ATOM 1517 N N . SER A 1 215 ? 26.216 -6.674 3.464 1.00 77.81 215 SER A N 1
ATOM 1518 C CA . SER A 1 215 ? 27.558 -7.016 3.953 1.00 77.81 215 SER A CA 1
ATOM 1519 C C . SER A 1 215 ? 28.293 -5.837 4.614 1.00 77.81 215 SER A C 1
ATOM 1521 O O . SER A 1 215 ? 29.337 -6.055 5.238 1.00 77.81 215 SER A O 1
ATOM 1523 N N . ARG A 1 216 ? 27.788 -4.592 4.516 1.00 83.94 216 ARG A N 1
ATOM 1524 C CA . ARG A 1 216 ? 28.424 -3.410 5.143 1.00 83.94 216 ARG A CA 1
ATOM 1525 C C . ARG A 1 216 ? 27.534 -2.664 6.134 1.00 83.94 216 ARG A C 1
ATOM 1527 O O . ARG A 1 216 ? 27.962 -2.456 7.269 1.00 83.94 216 ARG A O 1
ATOM 1534 N N . LYS A 1 217 ? 26.358 -2.190 5.711 1.00 81.62 217 LYS A N 1
ATOM 1535 C CA . LYS A 1 217 ? 25.422 -1.433 6.555 1.00 81.62 217 LYS A CA 1
ATOM 1536 C C . LYS A 1 217 ? 23.980 -1.697 6.141 1.00 81.62 217 LYS A C 1
ATOM 1538 O O . LYS A 1 217 ? 23.623 -1.447 4.990 1.00 81.62 217 LYS A O 1
ATOM 1543 N N . SER A 1 218 ? 23.169 -2.126 7.096 1.00 84.00 218 SER A N 1
ATOM 1544 C CA . SER A 1 218 ? 21.730 -2.257 6.925 1.00 84.00 218 SER A CA 1
ATOM 1545 C C . SER A 1 218 ? 20.951 -1.432 7.947 1.00 84.00 218 SER A C 1
ATOM 1547 O O . SER A 1 218 ? 21.404 -1.255 9.085 1.00 84.00 218 SER A O 1
ATOM 1549 N N . ILE A 1 219 ? 19.815 -0.880 7.515 1.00 85.25 219 ILE A N 1
ATOM 1550 C CA . ILE A 1 219 ? 18.846 -0.156 8.345 1.00 85.25 219 ILE A CA 1
ATOM 1551 C C . ILE A 1 219 ? 17.449 -0.653 7.978 1.00 85.25 219 ILE A C 1
ATOM 1553 O O . ILE A 1 219 ? 17.058 -0.547 6.827 1.00 85.25 219 ILE A O 1
ATOM 1557 N N . ALA A 1 220 ? 16.708 -1.153 8.958 1.00 88.00 220 ALA A N 1
ATOM 1558 C CA . ALA A 1 220 ? 15.299 -1.483 8.804 1.00 88.00 220 ALA A CA 1
ATOM 1559 C C . ALA A 1 220 ? 14.496 -0.660 9.816 1.00 88.00 220 ALA A C 1
ATOM 1561 O O . ALA A 1 220 ? 14.813 -0.683 11.012 1.00 88.00 220 ALA A O 1
ATOM 1562 N N . GLU A 1 221 ? 13.504 0.084 9.335 1.00 76.62 221 GLU A N 1
ATOM 1563 C CA . GLU A 1 221 ? 12.605 0.911 10.139 1.00 76.62 221 GLU A CA 1
ATOM 1564 C C . GLU A 1 221 ? 11.155 0.498 9.872 1.00 76.62 221 GLU A C 1
ATOM 1566 O O . GLU A 1 221 ? 10.770 0.223 8.743 1.00 76.62 221 GLU A O 1
ATOM 1571 N N . SER A 1 222 ? 10.352 0.403 10.926 1.00 74.62 222 SER A N 1
ATOM 1572 C CA . SER A 1 222 ? 8.934 0.062 10.814 1.00 74.62 222 SER A CA 1
ATOM 1573 C C . SER A 1 222 ? 8.141 0.921 11.789 1.00 74.62 222 SER A C 1
ATOM 1575 O O . SER A 1 222 ? 8.480 0.941 12.982 1.00 74.62 222 SER A O 1
ATOM 1577 N N . GLU A 1 223 ? 7.120 1.631 11.312 1.00 73.19 223 GLU A N 1
ATOM 1578 C CA . GLU A 1 223 ? 6.287 2.524 12.119 1.00 73.19 223 GLU A CA 1
ATOM 1579 C C . GLU A 1 223 ? 4.787 2.313 11.879 1.00 73.19 223 GLU A C 1
ATOM 1581 O O . GLU A 1 223 ? 4.123 3.097 11.227 1.00 73.19 223 GLU A O 1
ATOM 1586 N N . CYS A 1 224 ? 4.198 1.333 12.560 1.00 66.19 224 CYS A N 1
ATOM 1587 C CA . CYS A 1 224 ? 2.754 1.140 12.476 1.00 66.19 224 CYS A CA 1
ATOM 1588 C C . CYS A 1 224 ? 2.003 2.155 13.361 1.00 66.19 224 CYS A C 1
ATOM 1590 O O . CYS A 1 224 ? 2.114 2.163 14.598 1.00 66.19 224 CYS A O 1
ATOM 1592 N N . LYS A 1 225 ? 1.170 2.986 12.730 1.00 77.62 225 LYS A N 1
ATOM 1593 C CA . LYS A 1 225 ? 0.228 3.922 13.352 1.00 77.62 225 LYS A CA 1
ATOM 1594 C C . LYS A 1 225 ? -1.205 3.420 13.192 1.00 77.62 225 LYS A C 1
ATOM 1596 O O . LYS A 1 225 ? -2.025 3.997 12.481 1.00 77.62 225 LYS A O 1
ATOM 1601 N N . ALA A 1 226 ? -1.555 2.392 13.957 1.00 63.09 226 ALA A N 1
ATOM 1602 C CA . ALA A 1 226 ? -2.959 2.066 14.170 1.00 63.09 226 ALA A CA 1
ATOM 1603 C C . ALA A 1 226 ? -3.597 3.076 15.151 1.00 63.09 226 ALA A C 1
ATOM 1605 O O . ALA A 1 226 ? -3.251 3.099 16.345 1.00 63.09 226 ALA A O 1
ATOM 1606 N N . SER A 1 227 ? -4.551 3.896 14.696 1.00 55.69 227 SER A N 1
ATOM 1607 C CA . SER A 1 227 ? -5.506 4.577 15.579 1.00 55.69 227 SER A CA 1
ATOM 1608 C C . SER A 1 227 ? -6.271 3.473 16.304 1.00 55.69 227 SER A C 1
ATOM 1610 O O . SER A 1 227 ? -7.099 2.783 15.727 1.00 55.69 227 SER A O 1
ATOM 1612 N N . HIS A 1 228 ? -5.860 3.185 17.542 1.00 51.16 228 HIS A N 1
ATOM 1613 C CA . HIS A 1 228 ? -6.143 1.897 18.165 1.00 51.16 228 HIS A CA 1
ATOM 1614 C C . HIS A 1 228 ? -7.633 1.556 18.131 1.00 51.16 228 HIS A C 1
ATOM 1616 O O . HIS A 1 228 ? -8.462 2.292 18.674 1.00 51.16 228 HIS A O 1
ATOM 1622 N N . ILE A 1 229 ? -7.913 0.341 17.654 1.00 49.66 229 ILE A N 1
ATOM 1623 C CA . ILE A 1 229 ? -9.049 -0.480 18.063 1.00 49.66 229 ILE A CA 1
ATOM 1624 C C . ILE A 1 229 ? -9.085 -0.475 19.596 1.00 49.66 229 ILE A C 1
ATOM 1626 O O . ILE A 1 229 ? -8.426 -1.269 20.275 1.00 49.66 229 ILE A O 1
ATOM 1630 N N . GLY A 1 230 ? -9.838 0.463 20.164 1.00 55.25 230 GLY A N 1
ATOM 1631 C CA . GLY A 1 230 ? -10.121 0.503 21.585 1.00 55.25 230 GLY A CA 1
ATOM 1632 C C . GLY A 1 230 ? -10.768 -0.812 22.005 1.00 55.25 230 GLY A C 1
ATOM 1633 O O . GLY A 1 230 ? -11.516 -1.439 21.247 1.00 55.25 230 GLY A O 1
ATOM 1634 N N . TRP A 1 231 ? -10.497 -1.244 23.234 1.00 65.69 231 TRP A N 1
ATOM 1635 C CA . TRP A 1 231 ? -11.189 -2.395 23.798 1.00 65.69 231 TRP A CA 1
ATOM 1636 C C . TRP A 1 231 ? -12.679 -2.124 23.741 1.00 65.69 231 TRP A C 1
ATOM 1638 O O . TRP A 1 231 ? -13.158 -1.098 24.215 1.00 65.69 231 TRP A O 1
ATOM 1648 N N . ARG A 1 232 ? -13.400 -3.024 23.083 1.00 77.44 232 ARG A N 1
ATOM 1649 C CA . ARG A 1 232 ? -14.788 -2.791 22.722 1.00 77.44 232 ARG A CA 1
ATOM 1650 C C . ARG A 1 232 ? -15.709 -3.730 23.456 1.00 77.44 232 ARG A C 1
ATOM 1652 O O . ARG A 1 232 ? -15.475 -4.934 23.540 1.00 77.44 232 ARG A O 1
ATOM 1659 N N . VAL A 1 233 ? -16.811 -3.175 23.933 1.00 87.38 233 VAL A N 1
ATOM 1660 C CA . VAL A 1 233 ? -17.951 -3.978 24.356 1.00 87.38 233 VAL A CA 1
ATOM 1661 C C . VAL A 1 233 ? -18.825 -4.182 23.136 1.00 87.38 233 VAL A C 1
ATOM 1663 O O . VAL A 1 233 ? -19.395 -3.227 22.619 1.00 87.38 233 VAL A O 1
ATOM 1666 N N . VAL A 1 234 ? -18.941 -5.426 22.678 1.00 90.69 234 VAL A N 1
ATOM 1667 C CA . VAL A 1 234 ? -19.811 -5.789 21.556 1.00 90.69 234 VAL A CA 1
ATOM 1668 C C . VAL A 1 234 ? -21.172 -6.225 22.095 1.00 90.69 234 VAL A C 1
ATOM 1670 O O . VAL A 1 234 ? -21.272 -7.110 22.944 1.00 90.69 234 VAL A O 1
ATOM 1673 N N . LYS A 1 235 ? -22.242 -5.614 21.591 1.00 92.56 235 LYS A N 1
ATOM 1674 C CA . LYS A 1 235 ? -23.621 -6.029 21.846 1.00 92.56 235 LYS A CA 1
ATOM 1675 C C . LYS A 1 235 ? -24.017 -7.081 20.824 1.00 92.56 235 LYS A C 1
ATOM 1677 O O . LYS A 1 235 ? -23.987 -6.823 19.624 1.00 92.56 235 LYS A O 1
ATOM 1682 N N . VAL A 1 236 ? -24.437 -8.245 21.302 1.00 91.62 236 VAL A N 1
ATOM 1683 C CA . VAL A 1 236 ? -24.913 -9.361 20.476 1.00 91.62 236 VAL A CA 1
ATOM 1684 C C . VAL A 1 236 ? -26.369 -9.650 20.836 1.00 91.62 236 VAL A C 1
ATOM 1686 O O . VAL A 1 236 ? -26.715 -9.728 22.017 1.00 91.62 236 VAL A O 1
ATOM 1689 N N . ASN A 1 237 ? -27.237 -9.792 19.836 1.00 89.75 237 ASN A N 1
ATOM 1690 C CA . ASN A 1 237 ? -28.588 -10.300 20.021 1.00 89.75 237 ASN A CA 1
ATOM 1691 C C . ASN A 1 237 ? -28.503 -11.810 20.231 1.00 89.75 237 ASN A C 1
ATOM 1693 O O . ASN A 1 237 ? -28.096 -12.557 19.350 1.00 89.75 237 ASN A O 1
ATOM 1697 N N . LEU A 1 238 ? -28.898 -12.275 21.409 1.00 92.25 238 LEU A N 1
ATOM 1698 C CA . LEU A 1 238 ? -28.791 -13.690 21.752 1.00 92.25 238 LEU A CA 1
ATOM 1699 C C . LEU A 1 238 ? -29.903 -14.552 21.140 1.00 92.25 238 LEU A C 1
ATOM 1701 O O . LEU A 1 238 ? -29.795 -15.774 21.176 1.00 92.25 238 LEU A O 1
ATOM 1705 N N . PHE A 1 239 ? -30.970 -13.948 20.606 1.00 94.50 239 PHE A N 1
ATOM 1706 C CA . PHE A 1 239 ? -32.047 -14.699 19.961 1.00 94.50 239 PHE A CA 1
ATOM 1707 C C . PHE A 1 239 ? -31.612 -15.268 18.606 1.00 94.50 239 PHE A C 1
ATOM 1709 O O . PHE A 1 239 ? -31.926 -16.415 18.299 1.00 94.50 239 PHE A O 1
ATOM 1716 N N . ASP A 1 240 ? -30.884 -14.481 17.814 1.00 94.44 240 ASP A N 1
ATOM 1717 C CA . ASP A 1 240 ? -30.438 -14.839 16.461 1.00 94.44 240 ASP A CA 1
ATOM 1718 C C . ASP A 1 240 ? -28.906 -14.884 16.306 1.00 94.44 240 ASP A C 1
ATOM 1720 O O . ASP A 1 240 ? -28.409 -15.196 15.229 1.00 94.44 240 ASP A O 1
ATOM 1724 N N . PHE A 1 241 ? -28.164 -14.621 17.385 1.00 87.19 241 PHE A N 1
ATOM 1725 C CA . PHE A 1 241 ? -26.700 -14.592 17.436 1.00 87.19 241 PHE A CA 1
ATOM 1726 C C . PHE A 1 241 ? -26.047 -13.557 16.501 1.00 87.19 241 PHE A C 1
ATOM 1728 O O . PHE A 1 241 ? -24.910 -13.725 16.064 1.00 87.19 241 PHE A O 1
ATOM 1735 N N . SER A 1 242 ? -26.754 -12.465 16.209 1.00 87.88 242 SER A N 1
ATOM 1736 C CA . SER A 1 242 ? -26.249 -11.361 15.388 1.00 87.88 242 SER A CA 1
ATOM 1737 C C . SER A 1 242 ? -25.588 -10.258 16.220 1.00 87.88 242 SER A C 1
ATOM 1739 O O . SER A 1 242 ? -25.964 -9.987 17.363 1.00 87.88 242 SER A O 1
ATOM 1741 N N . ARG A 1 243 ? -24.602 -9.571 15.638 1.00 90.00 243 ARG A N 1
ATOM 1742 C CA . ARG A 1 243 ? -23.988 -8.377 16.234 1.00 90.00 243 ARG A CA 1
ATOM 1743 C C . ARG A 1 243 ? -24.924 -7.175 16.065 1.00 90.00 243 ARG A C 1
ATOM 1745 O O . ARG A 1 243 ? -25.365 -6.887 14.962 1.00 90.00 243 ARG A O 1
ATOM 1752 N N . VAL A 1 244 ? -25.215 -6.479 17.166 1.00 89.12 244 VAL A N 1
ATOM 1753 C CA . VAL A 1 244 ? -26.170 -5.352 17.243 1.00 89.12 244 VAL A CA 1
ATOM 1754 C C . VAL A 1 244 ? -25.465 -4.004 17.387 1.00 89.12 244 VAL A C 1
ATOM 1756 O O . VAL A 1 244 ? -26.036 -2.976 17.040 1.00 89.12 244 VAL A O 1
ATOM 1759 N N . GLY A 1 245 ? -24.244 -3.982 17.925 1.00 84.00 245 GLY A N 1
ATOM 1760 C CA . GLY A 1 245 ? -23.458 -2.755 18.050 1.00 84.00 245 GLY A CA 1
ATOM 1761 C C . GLY A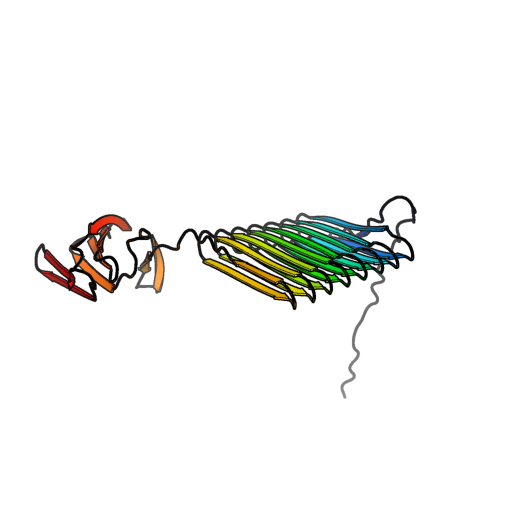 1 245 ? -22.166 -2.956 18.830 1.00 84.00 245 GLY A C 1
ATOM 1762 O O . GLY A 1 245 ? -21.903 -4.047 19.337 1.00 84.00 245 GLY A O 1
ATOM 1763 N N . GLU A 1 246 ? -21.372 -1.898 18.955 1.00 88.00 246 GLU A N 1
ATOM 1764 C CA . GLU A 1 246 ? -20.169 -1.874 19.787 1.00 88.00 246 GLU A CA 1
ATOM 1765 C C . GLU A 1 246 ? -19.956 -0.519 20.472 1.00 88.00 246 GLU A C 1
ATOM 1767 O O . GLU A 1 246 ? -20.482 0.495 20.021 1.00 88.00 246 GLU A O 1
ATOM 1772 N N . ILE A 1 247 ? -19.205 -0.515 21.573 1.00 87.06 247 ILE A N 1
ATOM 1773 C CA . ILE A 1 247 ? -18.721 0.700 22.235 1.00 87.06 247 ILE A CA 1
ATOM 1774 C C . ILE A 1 247 ? -17.201 0.590 22.343 1.00 87.06 247 ILE A C 1
ATOM 1776 O O . ILE A 1 247 ? -16.753 -0.299 23.073 1.00 87.06 247 ILE A O 1
ATOM 1780 N N . PRO A 1 248 ? -16.422 1.463 21.681 1.00 81.06 248 PRO A N 1
ATOM 1781 C CA . PRO A 1 248 ? -14.981 1.543 21.882 1.00 81.06 248 PRO A CA 1
ATOM 1782 C C . PRO A 1 248 ? -14.672 2.222 23.218 1.00 81.06 248 PRO A C 1
ATOM 1784 O O . PRO A 1 248 ? -15.366 3.157 23.635 1.00 81.06 248 PRO A O 1
ATOM 1787 N N . PHE A 1 249 ? -13.642 1.745 23.908 1.00 79.44 249 PHE A N 1
ATOM 1788 C CA . PHE A 1 249 ? -13.126 2.372 25.121 1.00 79.44 249 PHE A CA 1
ATOM 1789 C C . PHE A 1 249 ? -11.819 3.116 24.844 1.00 79.44 249 PHE A C 1
ATOM 1791 O O . PHE A 1 249 ? -11.171 2.905 23.819 1.00 79.44 249 PHE A O 1
ATOM 1798 N N . ASN A 1 250 ? -11.443 4.000 25.769 1.00 79.25 250 ASN A N 1
ATOM 1799 C CA . ASN A 1 250 ? -10.214 4.781 25.660 1.00 79.25 250 ASN A CA 1
ATOM 1800 C C . ASN A 1 250 ? -8.964 3.879 25.712 1.00 79.25 250 ASN A C 1
ATOM 1802 O O . ASN A 1 250 ? -9.010 2.747 26.196 1.00 79.25 250 ASN A O 1
ATOM 1806 N N . SER A 1 251 ? -7.815 4.397 25.272 1.00 71.69 251 SER A N 1
ATOM 1807 C CA . SER A 1 251 ? -6.546 3.649 25.245 1.00 71.69 251 SER A CA 1
ATOM 1808 C C . SER A 1 251 ? -6.079 3.161 26.627 1.00 71.69 251 SER A C 1
ATOM 1810 O O . SER A 1 251 ? -5.435 2.114 26.735 1.00 71.69 251 SER A O 1
ATOM 1812 N N . ASP A 1 252 ? -6.448 3.872 27.697 1.00 76.00 252 ASP A N 1
ATOM 1813 C CA . ASP A 1 252 ? -6.183 3.513 29.093 1.00 76.00 252 ASP A CA 1
ATOM 1814 C C . ASP A 1 252 ? -7.227 2.551 29.698 1.00 76.00 252 ASP A C 1
ATOM 1816 O O . ASP A 1 252 ? -7.020 1.993 30.775 1.00 76.00 252 ASP A O 1
ATOM 1820 N N . GLU A 1 253 ? -8.320 2.276 28.989 1.00 82.12 253 GLU A N 1
ATOM 1821 C CA . GLU A 1 253 ? -9.451 1.439 29.412 1.00 82.12 253 GLU A CA 1
ATOM 1822 C C . GLU A 1 253 ? -9.394 0.038 28.796 1.00 82.12 253 GLU A C 1
ATOM 1824 O O . GLU A 1 253 ? -10.384 -0.517 28.315 1.00 82.12 253 GLU A O 1
ATOM 1829 N N . ASN A 1 254 ? -8.194 -0.530 28.801 1.00 75.62 254 ASN A N 1
ATOM 1830 C CA . ASN A 1 254 ? -7.912 -1.803 28.165 1.00 75.62 254 ASN A CA 1
ATOM 1831 C C . ASN A 1 254 ? -8.123 -3.017 29.074 1.00 75.62 254 ASN A C 1
ATOM 1833 O O . ASN A 1 254 ? -8.143 -2.909 30.294 1.00 75.62 254 ASN A O 1
ATOM 1837 N N . THR A 1 255 ? -8.199 -4.208 28.477 1.00 83.06 255 THR A N 1
ATOM 1838 C CA . THR A 1 255 ? -8.170 -5.487 29.209 1.00 83.06 255 THR A CA 1
ATOM 1839 C C . THR A 1 255 ? -9.361 -5.663 30.161 1.00 83.06 255 THR A C 1
ATOM 1841 O O . THR A 1 255 ? -9.197 -5.772 31.376 1.00 83.06 255 THR A O 1
ATOM 1844 N N . LEU A 1 256 ? -10.583 -5.663 29.621 1.00 87.69 256 LEU A N 1
ATOM 1845 C CA . LEU A 1 256 ? -11.793 -5.900 30.418 1.00 87.69 256 LEU A CA 1
ATOM 1846 C C . LEU A 1 256 ? -11.804 -7.342 30.949 1.00 87.69 256 LEU A C 1
ATOM 1848 O O . LEU A 1 256 ? -11.888 -8.286 30.167 1.00 87.69 256 LEU A O 1
ATOM 1852 N N . THR A 1 257 ? -11.742 -7.516 32.269 1.00 91.44 257 THR A N 1
ATOM 1853 C CA . THR A 1 257 ? -11.627 -8.838 32.917 1.00 91.44 257 THR A CA 1
ATOM 1854 C C . THR A 1 257 ? -12.802 -9.206 33.797 1.00 91.44 257 THR A C 1
ATOM 1856 O O . THR A 1 257 ? -13.064 -10.386 34.016 1.00 91.44 257 THR A O 1
ATOM 1859 N N . SER A 1 258 ? -13.539 -8.217 34.279 1.00 94.12 258 SER A N 1
ATOM 1860 C CA . SER A 1 258 ? -14.735 -8.437 35.080 1.00 94.12 258 SER A CA 1
ATOM 1861 C C . SER A 1 258 ? -15.877 -7.591 34.559 1.00 94.12 258 SER A C 1
ATOM 1863 O O . SER A 1 258 ? -15.683 -6.548 33.931 1.00 94.12 258 SER A O 1
ATOM 1865 N N . SER A 1 259 ? -17.096 -8.059 34.803 1.00 96.00 259 SER A N 1
ATOM 1866 C CA . SER A 1 259 ? -18.279 -7.292 34.461 1.00 96.00 259 SER A CA 1
ATOM 1867 C C . SER A 1 259 ? -19.424 -7.574 35.414 1.00 96.00 259 SER A C 1
ATOM 1869 O O . SER A 1 259 ? -19.633 -8.700 35.874 1.00 96.00 259 SER A O 1
ATOM 1871 N N . VAL A 1 260 ? -20.192 -6.532 35.700 1.00 97.38 260 VAL A N 1
ATOM 1872 C CA . VAL A 1 260 ? -21.403 -6.647 36.502 1.00 97.38 260 VAL A CA 1
ATOM 1873 C C . VAL A 1 260 ? -22.477 -5.710 35.981 1.00 97.38 260 VAL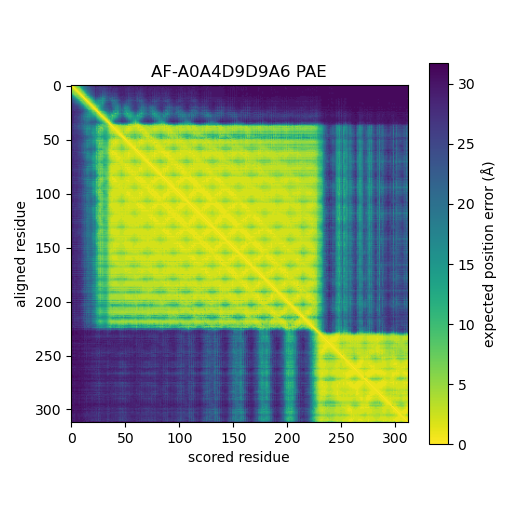 A C 1
ATOM 1875 O O . VAL A 1 260 ? -22.190 -4.668 35.391 1.00 97.38 260 VAL A O 1
ATOM 1878 N N . VAL A 1 261 ? -23.731 -6.092 36.194 1.00 97.56 261 VAL A N 1
ATOM 1879 C CA . VAL A 1 261 ? -24.903 -5.322 35.781 1.00 97.56 261 VAL A CA 1
ATOM 1880 C C . VAL A 1 261 ? -25.686 -4.906 37.019 1.00 97.56 261 VAL A C 1
ATOM 1882 O O . VAL A 1 261 ? -25.971 -5.736 37.882 1.00 97.56 261 VAL A O 1
ATOM 1885 N N . LEU A 1 262 ? -26.057 -3.627 37.089 1.00 96.44 262 LEU A N 1
ATOM 1886 C CA . LEU A 1 262 ? -26.965 -3.093 38.101 1.00 96.44 262 LEU A CA 1
ATOM 1887 C C . LEU A 1 262 ? -27.966 -2.140 37.439 1.00 96.44 262 LEU A C 1
ATOM 1889 O O . LEU A 1 262 ? -27.601 -1.087 36.909 1.00 96.44 262 LEU A O 1
ATOM 1893 N N . GLY A 1 263 ? -29.246 -2.517 37.473 1.00 94.88 263 GLY A N 1
ATOM 1894 C CA . GLY A 1 263 ? -30.312 -1.777 36.801 1.00 94.88 263 GLY A CA 1
ATOM 1895 C C . GLY A 1 263 ? -30.049 -1.653 35.299 1.00 94.88 263 GLY A C 1
ATOM 1896 O O . GLY A 1 263 ? -29.861 -2.652 34.610 1.00 94.88 263 GLY A O 1
ATOM 1897 N N . ASN A 1 264 ? -30.008 -0.415 34.806 1.00 96.56 264 ASN A N 1
ATOM 1898 C CA . ASN A 1 264 ? -29.795 -0.110 33.390 1.00 96.56 264 ASN A CA 1
ATOM 1899 C C . ASN A 1 264 ? -28.318 0.112 33.029 1.00 96.56 264 ASN A C 1
ATOM 1901 O O . ASN A 1 264 ? -28.038 0.659 31.966 1.00 96.56 264 ASN A O 1
ATOM 1905 N N . TYR A 1 265 ? -27.374 -0.262 33.892 1.00 97.19 265 TYR A N 1
ATOM 1906 C CA . TYR A 1 265 ? -25.951 -0.038 33.654 1.00 97.19 265 TYR A CA 1
ATOM 1907 C C . TYR A 1 265 ? -25.149 -1.333 33.737 1.00 97.19 265 TYR A C 1
ATOM 1909 O O . TYR A 1 265 ? -25.409 -2.181 34.591 1.00 97.19 265 TYR A O 1
ATOM 1917 N N . ALA A 1 266 ? -24.146 -1.443 32.871 1.00 97.00 266 ALA A N 1
ATOM 1918 C CA . ALA A 1 266 ? -23.062 -2.405 32.987 1.00 97.00 266 ALA A CA 1
ATOM 1919 C C . ALA A 1 266 ? -21.781 -1.690 33.415 1.00 97.00 266 ALA A C 1
ATOM 1921 O O . ALA A 1 266 ? -21.553 -0.526 33.081 1.00 97.00 266 ALA A O 1
ATOM 1922 N N . TYR A 1 267 ? -20.956 -2.406 34.161 1.00 97.06 267 TYR A N 1
ATOM 1923 C CA . TYR A 1 267 ? -19.687 -1.932 34.680 1.00 97.06 267 TYR A CA 1
ATOM 1924 C C . TYR A 1 267 ? -18.632 -2.956 34.308 1.00 97.06 267 TYR A C 1
ATOM 1926 O O . TYR A 1 267 ? -18.819 -4.135 34.602 1.00 97.06 267 TYR A O 1
ATOM 1934 N N . PHE A 1 268 ? -17.555 -2.513 33.674 1.00 95.88 268 PHE A N 1
ATOM 1935 C CA . PHE A 1 268 ? -16.475 -3.373 33.212 1.00 95.88 268 PHE A CA 1
ATOM 1936 C C . PHE A 1 268 ? -15.190 -2.988 33.931 1.00 95.88 268 PHE A C 1
ATOM 1938 O O . PHE A 1 268 ? -14.763 -1.838 33.841 1.00 95.88 268 PHE A O 1
ATOM 1945 N N . GLY A 1 269 ? -14.614 -3.926 34.676 1.00 94.38 269 GLY A N 1
ATOM 1946 C CA . GLY A 1 269 ? -13.338 -3.730 35.353 1.00 94.38 269 GLY A CA 1
ATOM 1947 C C . GLY A 1 269 ? -12.180 -4.082 34.428 1.00 94.38 269 GLY A C 1
ATOM 1948 O O . GLY A 1 269 ? -12.239 -5.097 33.731 1.00 94.38 269 GLY A O 1
ATOM 1949 N N . THR A 1 270 ? -11.139 -3.256 34.435 1.00 91.44 270 THR A N 1
ATOM 1950 C CA . THR A 1 270 ? -9.898 -3.501 33.702 1.00 91.44 270 THR A CA 1
ATOM 1951 C C . THR A 1 270 ? -8.869 -4.206 34.580 1.00 91.44 270 THR A C 1
ATOM 1953 O O . THR A 1 270 ? -8.746 -3.939 35.778 1.00 91.44 270 THR A O 1
ATOM 1956 N N . GLU A 1 271 ? -8.082 -5.095 33.985 1.00 84.25 271 GLU A N 1
ATOM 1957 C CA . GLU A 1 271 ? -6.982 -5.753 34.689 1.00 84.25 271 GLU A CA 1
ATOM 1958 C C . GLU A 1 271 ? -5.843 -4.775 34.964 1.00 84.25 271 GLU A C 1
ATOM 1960 O O . GLU A 1 271 ? -5.439 -4.557 36.107 1.00 84.25 271 GLU A O 1
ATOM 1965 N N . ASN A 1 272 ? -5.329 -4.168 33.897 1.00 80.94 272 ASN A N 1
ATOM 1966 C CA . ASN A 1 272 ? -4.040 -3.500 33.945 1.00 80.94 272 ASN A CA 1
ATOM 1967 C C . ASN A 1 272 ? -4.129 -2.055 34.398 1.00 80.94 272 ASN A C 1
ATOM 1969 O O . ASN A 1 272 ? -3.151 -1.563 34.947 1.00 80.94 272 ASN A O 1
ATOM 1973 N N . SER A 1 273 ? -5.247 -1.361 34.193 1.00 83.75 273 SER A N 1
ATOM 1974 C CA . SER A 1 273 ? -5.378 0.051 34.568 1.00 83.75 273 SER A CA 1
ATOM 1975 C C . SER A 1 273 ? -6.090 0.283 35.901 1.00 83.75 273 SER A C 1
ATOM 1977 O O . SER A 1 273 ? -5.980 1.382 36.438 1.00 83.75 273 SER A O 1
ATOM 1979 N N . GLY A 1 274 ? -6.750 -0.733 36.476 1.00 90.00 274 GLY A N 1
ATOM 1980 C CA . GLY A 1 274 ? -7.550 -0.557 37.694 1.00 90.00 274 GLY A CA 1
ATOM 1981 C C . GLY A 1 274 ? -8.691 0.441 37.472 1.00 90.00 274 GLY A C 1
ATOM 1982 O O . GLY A 1 274 ? -8.977 1.271 38.329 1.00 90.00 274 GLY A O 1
ATOM 1983 N N . ILE A 1 275 ? -9.294 0.415 36.284 1.00 94.38 275 ILE A N 1
ATOM 1984 C CA . ILE A 1 275 ? -10.378 1.300 35.869 1.00 94.38 275 ILE A CA 1
ATOM 1985 C C . ILE A 1 275 ? -11.674 0.497 35.811 1.00 94.38 275 ILE A C 1
ATOM 1987 O O . ILE A 1 275 ? -11.715 -0.622 35.307 1.00 94.38 275 ILE A O 1
ATOM 1991 N N . ILE A 1 276 ? -12.760 1.086 36.301 1.00 96.62 276 ILE A N 1
ATOM 1992 C CA . ILE A 1 276 ? -14.115 0.572 36.112 1.00 96.62 276 ILE A CA 1
ATOM 1993 C C . ILE A 1 276 ? -14.828 1.483 35.120 1.00 96.62 276 ILE A C 1
ATOM 1995 O O . ILE A 1 276 ? -15.101 2.644 35.426 1.00 96.62 276 ILE A O 1
ATOM 1999 N N . VAL A 1 277 ? -15.164 0.961 33.944 1.00 95.69 277 VAL A N 1
ATOM 2000 C CA . VAL A 1 277 ? -15.891 1.698 32.905 1.00 95.69 277 VAL A CA 1
ATOM 2001 C C . VAL A 1 277 ? -17.384 1.435 33.037 1.00 95.69 277 VAL A C 1
ATOM 2003 O O . VAL A 1 277 ? -17.823 0.288 33.107 1.00 95.69 277 VAL A O 1
ATOM 2006 N N . LYS A 1 278 ? -18.185 2.500 33.062 1.00 96.81 278 LYS A N 1
ATOM 2007 C CA . LYS A 1 278 ? -19.643 2.448 33.171 1.00 96.81 278 LYS A CA 1
ATOM 2008 C C . LYS A 1 278 ? -20.294 2.645 31.804 1.00 96.81 278 LYS A C 1
ATOM 2010 O O . LYS A 1 278 ? -20.037 3.635 31.121 1.00 96.81 278 LYS A O 1
ATOM 2015 N N . VAL A 1 279 ? -21.219 1.755 31.463 1.00 96.81 279 VAL A N 1
ATOM 2016 C CA . VAL A 1 279 ? -21.990 1.750 30.214 1.00 96.81 279 VAL A CA 1
ATOM 2017 C C . VAL A 1 279 ? -23.486 1.754 30.526 1.00 96.81 279 VAL A C 1
ATOM 2019 O O . VAL A 1 279 ? -23.947 0.989 31.369 1.00 96.81 279 VAL A O 1
ATOM 2022 N N . ASN A 1 280 ? -24.262 2.602 29.854 1.00 96.62 280 ASN A N 1
ATOM 2023 C CA . ASN A 1 280 ? -25.723 2.589 29.890 1.00 96.62 280 ASN A CA 1
ATOM 2024 C C . ASN A 1 280 ? -26.248 1.553 28.895 1.00 96.62 280 ASN A C 1
ATOM 2026 O O . ASN A 1 280 ? -25.953 1.612 27.710 1.00 96.62 280 ASN A O 1
ATOM 2030 N N . LEU A 1 281 ? -27.043 0.602 29.370 1.00 95.50 281 LEU A N 1
ATOM 2031 C CA . LEU A 1 281 ? -27.594 -0.488 28.566 1.00 95.50 281 LEU A CA 1
ATOM 2032 C C . LEU A 1 281 ? -28.866 -0.094 27.806 1.00 95.50 281 LEU A C 1
ATOM 2034 O O . LEU A 1 281 ? -29.213 -0.758 26.829 1.00 95.50 281 LEU A O 1
ATOM 2038 N N . THR A 1 282 ? -29.552 0.968 28.243 1.00 94.44 282 THR A N 1
ATOM 2039 C CA . THR A 1 282 ? -30.801 1.446 27.621 1.00 94.44 282 THR A CA 1
ATOM 2040 C C . THR A 1 282 ? -30.534 1.979 26.220 1.00 94.44 282 THR A C 1
ATOM 2042 O O . THR A 1 282 ? -31.232 1.622 25.277 1.00 94.44 282 THR A O 1
ATOM 2045 N N . ASP A 1 283 ? -29.505 2.815 26.096 1.00 93.44 283 ASP A N 1
ATOM 2046 C CA . ASP A 1 283 ? -29.102 3.481 24.855 1.00 93.44 283 ASP A CA 1
ATOM 2047 C C . ASP A 1 283 ? -27.746 2.990 24.323 1.00 93.44 283 ASP A C 1
ATOM 2049 O O . ASP A 1 283 ? -27.346 3.387 23.237 1.00 93.44 283 ASP A O 1
ATOM 2053 N N . PHE A 1 284 ? -27.077 2.079 25.040 1.00 9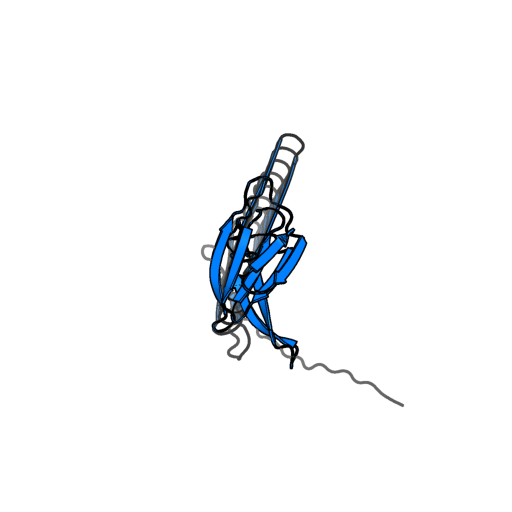4.06 284 PHE A N 1
ATOM 2054 C CA . PHE A 1 284 ? -25.779 1.510 24.676 1.00 94.06 284 PHE A CA 1
ATOM 2055 C C . PHE A 1 284 ? -24.680 2.571 24.506 1.00 94.06 284 PHE A C 1
ATOM 2057 O O . PHE A 1 284 ? -23.978 2.617 23.501 1.00 94.06 284 PHE A O 1
ATOM 2064 N N . THR A 1 285 ? -24.526 3.422 25.525 1.00 93.25 285 THR A N 1
ATOM 2065 C CA . THR A 1 285 ? -23.541 4.516 25.549 1.00 93.25 285 THR A CA 1
ATOM 2066 C C . THR A 1 285 ? -22.551 4.396 26.710 1.00 93.25 285 THR A C 1
ATOM 2068 O O . THR A 1 285 ? -22.893 3.934 27.803 1.00 93.25 285 THR A O 1
ATOM 2071 N N . ARG A 1 286 ? -21.304 4.841 26.504 1.00 92.94 286 ARG A N 1
ATOM 2072 C CA . ARG A 1 286 ? -20.305 4.978 27.577 1.00 92.94 286 ARG A CA 1
ATOM 2073 C C . ARG A 1 286 ? -20.649 6.190 28.448 1.00 92.94 286 ARG A C 1
ATOM 2075 O O . ARG A 1 286 ? -20.755 7.306 27.955 1.00 92.94 286 ARG A O 1
ATOM 2082 N N . VAL A 1 287 ? -20.797 5.972 29.753 1.00 95.38 287 VAL A N 1
ATOM 2083 C CA . VAL A 1 287 ? -21.204 7.006 30.723 1.00 95.38 287 VAL A CA 1
ATOM 2084 C C . VAL A 1 287 ? -19.995 7.685 31.363 1.00 95.38 287 VAL A C 1
ATOM 2086 O O . VAL A 1 287 ? -20.037 8.876 31.658 1.00 95.38 287 VAL A O 1
ATOM 2089 N N . GLY A 1 288 ? -18.924 6.932 31.609 1.00 93.19 288 GLY A N 1
ATOM 2090 C CA . GLY A 1 288 ? -17.713 7.421 32.263 1.00 93.19 288 GLY A CA 1
ATOM 2091 C C . GLY A 1 288 ? -16.910 6.284 32.880 1.00 93.19 288 GLY A C 1
ATOM 2092 O O . GLY A 1 288 ? -17.240 5.116 32.677 1.00 93.19 288 GLY A O 1
ATOM 2093 N N . ASN A 1 289 ? -15.883 6.625 33.655 1.00 94.56 289 ASN A N 1
ATOM 2094 C CA . ASN A 1 289 ? -15.025 5.653 34.320 1.00 94.56 289 ASN A CA 1
ATOM 2095 C C . ASN A 1 289 ? -14.701 6.052 35.767 1.00 94.56 289 ASN A C 1
ATOM 2097 O O . ASN A 1 289 ? -14.957 7.182 36.187 1.00 94.56 289 ASN A O 1
ATOM 2101 N N . LEU A 1 290 ? -14.166 5.096 36.521 1.00 95.56 290 LEU A N 1
ATOM 2102 C CA . LEU A 1 290 ? -13.601 5.286 37.849 1.00 95.56 290 LEU A CA 1
ATOM 2103 C C . LEU A 1 290 ? -12.211 4.652 37.891 1.00 95.56 290 LEU A C 1
ATOM 2105 O O . LEU A 1 290 ? -12.099 3.438 37.744 1.00 95.56 290 LEU A O 1
ATOM 2109 N N . THR A 1 291 ? -11.179 5.454 38.138 1.00 94.94 291 THR A N 1
ATOM 2110 C CA . THR A 1 291 ? -9.811 4.976 38.385 1.00 94.94 291 THR A CA 1
ATOM 2111 C C . THR A 1 291 ? -9.629 4.644 39.867 1.00 94.94 291 THR A C 1
ATOM 2113 O O . THR A 1 291 ? -9.900 5.485 40.727 1.00 94.94 291 THR A O 1
ATOM 2116 N N . LEU A 1 292 ? -9.184 3.424 40.164 1.00 92.00 292 LEU A N 1
ATOM 2117 C CA . LEU A 1 292 ? -8.871 2.955 41.514 1.00 92.00 292 LEU A CA 1
ATOM 2118 C C . LEU A 1 292 ? -7.443 3.342 41.926 1.00 92.00 292 LEU A C 1
ATOM 2120 O O . LEU A 1 292 ? -6.675 3.901 41.140 1.00 92.00 292 LEU A O 1
ATOM 2124 N N . ASN A 1 293 ? -7.078 3.079 43.184 1.00 91.88 293 ASN A N 1
ATOM 2125 C CA . ASN A 1 293 ? -5.735 3.390 43.663 1.00 91.88 293 ASN A CA 1
ATOM 2126 C C . ASN A 1 293 ? -4.673 2.530 42.956 1.00 91.88 293 ASN A C 1
ATOM 2128 O O . ASN A 1 293 ? -4.949 1.445 42.452 1.00 91.88 293 ASN A O 1
ATOM 2132 N N . GLU A 1 294 ? -3.415 2.973 42.987 1.00 82.62 294 GLU A N 1
ATOM 2133 C CA . GLU A 1 294 ? -2.303 2.331 42.265 1.00 82.62 294 GLU A CA 1
ATOM 2134 C C . GLU A 1 294 ? -2.107 0.836 42.600 1.00 82.62 294 GLU A C 1
ATOM 2136 O O . GLU A 1 294 ? -1.669 0.072 41.740 1.00 82.62 294 GLU A O 1
ATOM 2141 N N . ASN A 1 295 ? -2.492 0.414 43.814 1.00 85.62 295 ASN A N 1
ATOM 2142 C CA . ASN A 1 295 ? -2.405 -0.971 44.301 1.00 85.62 295 ASN A CA 1
ATOM 2143 C C . ASN A 1 295 ? -3.713 -1.782 44.151 1.00 85.62 295 ASN A C 1
ATOM 2145 O O . ASN A 1 295 ? -3.785 -2.908 44.634 1.00 85.62 295 ASN A O 1
ATOM 2149 N N . GLU A 1 296 ? -4.749 -1.224 43.523 1.00 88.06 296 GLU A N 1
ATOM 2150 C CA . GLU A 1 296 ? -6.082 -1.826 43.348 1.00 88.06 296 GLU A CA 1
ATOM 2151 C C . GLU A 1 296 ? -6.315 -2.160 41.866 1.00 88.06 296 GLU A C 1
ATOM 2153 O O . GLU A 1 296 ? -7.235 -1.668 41.214 1.00 88.06 296 GLU A O 1
ATOM 2158 N N . ARG A 1 297 ? -5.407 -2.970 41.317 1.00 87.00 297 ARG A N 1
ATOM 2159 C CA . ARG A 1 297 ? -5.440 -3.452 39.928 1.00 87.00 297 ARG A CA 1
ATOM 2160 C C . ARG A 1 297 ? -5.967 -4.891 39.888 1.00 87.00 297 ARG A C 1
ATOM 2162 O O . ARG A 1 297 ? -6.277 -5.461 40.928 1.00 87.00 297 ARG A O 1
ATOM 2169 N N . GLN A 1 298 ? -6.018 -5.483 38.696 1.00 88.94 298 GLN A N 1
ATOM 2170 C CA . GLN A 1 298 ? -6.370 -6.891 38.476 1.00 88.94 298 GLN A CA 1
ATOM 2171 C C . GLN A 1 298 ? -7.805 -7.229 38.891 1.00 88.94 298 GLN A C 1
ATOM 2173 O O . GLN A 1 298 ? -8.050 -8.111 39.706 1.00 88.94 298 GLN A O 1
ATOM 2178 N N . LEU A 1 299 ? -8.772 -6.516 38.310 1.00 92.19 299 LEU A N 1
ATOM 2179 C CA . LEU A 1 299 ? -10.192 -6.703 38.603 1.00 92.19 299 LEU A CA 1
ATOM 2180 C C . LEU A 1 299 ? -10.731 -7.956 37.891 1.00 92.19 299 LEU A C 1
ATOM 2182 O O . LEU A 1 299 ? -11.397 -7.852 36.858 1.00 92.19 299 LEU A O 1
ATOM 2186 N N . TRP A 1 300 ? -10.417 -9.146 38.395 1.00 93.50 300 TRP A N 1
ATOM 2187 C CA . TRP A 1 300 ? -10.788 -10.429 37.779 1.00 93.50 300 TRP A CA 1
ATOM 2188 C C . TRP A 1 300 ? -12.204 -10.875 38.106 1.00 93.50 300 TRP A C 1
ATOM 2190 O O . TRP A 1 300 ? -12.833 -11.627 37.363 1.00 93.50 300 TRP A O 1
ATOM 2200 N N . THR A 1 301 ? -12.710 -10.428 39.241 1.00 94.19 301 THR A N 1
ATOM 2201 C CA . THR A 1 301 ? -14.005 -10.816 39.759 1.00 94.19 301 THR A CA 1
ATOM 2202 C C . THR A 1 301 ? -14.818 -9.582 40.067 1.00 94.19 301 THR A C 1
ATOM 2204 O O . THR A 1 301 ? -14.302 -8.524 40.423 1.00 94.19 301 THR A O 1
ATOM 2207 N N . SER A 1 302 ? -16.128 -9.723 39.917 1.00 96.50 302 SER A N 1
ATOM 2208 C CA . SER A 1 302 ? -17.060 -8.681 40.299 1.00 96.50 302 SER A CA 1
ATOM 2209 C C . SER A 1 302 ? -18.340 -9.282 40.848 1.00 96.50 302 SER A C 1
ATOM 2211 O O . SER A 1 302 ? -18.854 -10.270 40.321 1.00 96.50 302 SER A O 1
ATOM 2213 N N . VAL A 1 303 ? -18.878 -8.668 41.897 1.00 97.19 303 VAL A N 1
ATOM 2214 C CA . VAL A 1 303 ? -20.173 -9.024 42.480 1.00 97.19 303 VAL A CA 1
ATOM 2215 C C . VAL A 1 303 ? -20.959 -7.762 42.802 1.00 97.19 303 VAL A C 1
ATOM 2217 O O . VAL A 1 303 ? -20.388 -6.729 43.141 1.00 97.19 303 VAL A O 1
ATOM 2220 N N . VAL A 1 304 ? -22.281 -7.843 42.697 1.00 97.56 304 VAL A 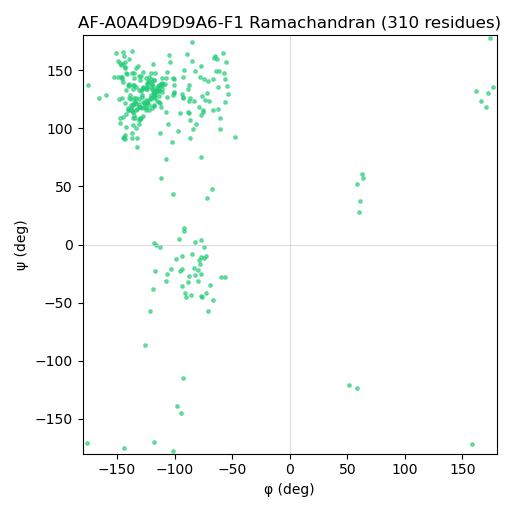N 1
ATOM 2221 C CA . VAL A 1 304 ? -23.196 -6.764 43.072 1.00 97.56 304 VAL A CA 1
ATOM 2222 C C . VAL A 1 304 ? -24.010 -7.169 44.294 1.00 97.56 304 VAL A C 1
ATOM 2224 O O . VAL A 1 304 ? -24.477 -8.305 44.387 1.00 97.56 304 VAL A O 1
ATOM 2227 N N . SER A 1 305 ? -24.179 -6.236 45.227 1.00 96.25 305 SER A N 1
ATOM 2228 C CA . SER A 1 305 ? -25.081 -6.367 46.368 1.00 96.25 305 SER A CA 1
ATOM 2229 C C . SER A 1 305 ? -25.724 -5.019 46.661 1.00 96.25 305 SER A C 1
ATOM 2231 O O . SER A 1 305 ? -25.025 -4.050 46.951 1.00 96.25 305 SER A O 1
ATOM 2233 N N . GLU A 1 306 ? -27.057 -4.978 46.624 1.00 94.12 306 GLU A N 1
ATOM 2234 C CA . GLU A 1 306 ? -27.842 -3.746 46.780 1.00 94.12 306 GLU A CA 1
ATOM 2235 C C . GLU A 1 306 ? -27.345 -2.647 45.820 1.00 94.12 306 GLU A C 1
ATOM 2237 O O . GLU A 1 306 ? -27.326 -2.864 44.608 1.00 94.12 306 GLU A O 1
ATOM 2242 N N . ASP A 1 307 ? -26.918 -1.500 46.350 1.00 95.44 307 ASP A N 1
ATOM 2243 C CA . ASP A 1 307 ? -26.443 -0.345 45.579 1.00 95.44 307 ASP A CA 1
ATOM 2244 C C . ASP A 1 307 ? -24.919 -0.350 45.340 1.00 95.44 307 ASP A C 1
ATOM 2246 O O . ASP A 1 307 ? -24.350 0.653 44.903 1.00 95.44 307 ASP A O 1
ATOM 2250 N N . TYR A 1 308 ? -24.236 -1.465 45.625 1.00 95.12 308 TYR A N 1
ATOM 2251 C CA . TYR A 1 308 ? -22.777 -1.560 45.583 1.00 95.12 308 TYR A CA 1
ATOM 2252 C C . TYR A 1 308 ? -22.286 -2.657 44.638 1.00 95.12 308 TYR A C 1
ATOM 2254 O O . TYR A 1 308 ? -22.813 -3.770 44.610 1.00 95.12 308 TYR A O 1
ATOM 2262 N N . ALA A 1 309 ? -21.218 -2.346 43.903 1.00 96.44 309 ALA A N 1
ATOM 2263 C CA . ALA A 1 309 ? -20.424 -3.308 43.152 1.00 96.44 309 ALA A CA 1
ATOM 2264 C C . ALA A 1 309 ? -19.054 -3.470 43.823 1.00 96.44 309 ALA A C 1
ATOM 2266 O O . ALA A 1 309 ? -18.434 -2.487 44.228 1.00 96.44 309 ALA A O 1
ATOM 2267 N N . TYR A 1 310 ? -18.594 -4.710 43.930 1.00 95.81 310 TYR A N 1
ATOM 2268 C CA . TYR A 1 310 ? -17.310 -5.086 44.507 1.00 95.81 310 TYR A CA 1
ATOM 2269 C C . TYR A 1 310 ? -16.484 -5.730 43.405 1.00 95.81 310 TYR A C 1
ATOM 2271 O O . TYR A 1 310 ? -16.967 -6.667 42.773 1.00 95.81 310 TYR A O 1
ATOM 2279 N N . PHE A 1 311 ? -15.272 -5.228 43.186 1.00 96.00 311 PHE A N 1
ATOM 2280 C CA . PHE A 1 311 ? -14.318 -5.741 42.208 1.00 96.00 311 PHE A CA 1
ATOM 2281 C C . PHE A 1 311 ? -13.065 -6.220 42.941 1.00 96.00 311 PHE A C 1
ATOM 2283 O O . PHE A 1 311 ? -12.660 -5.578 43.914 1.00 96.00 311 PHE A O 1
ATOM 2290 N N . GLY A 1 312 ? -12.467 -7.323 42.497 1.00 88.38 312 GLY A N 1
ATOM 2291 C CA . GLY A 1 312 ? -11.218 -7.836 43.065 1.00 88.38 312 GLY A CA 1
ATOM 2292 C C . GLY A 1 312 ? -10.658 -9.029 42.327 1.00 88.38 312 GLY A C 1
ATOM 2293 O O . GLY A 1 312 ? -11.195 -9.353 41.243 1.00 88.38 312 GLY A O 1
#